Protein 8B02 (pdb70)

Solvent-accessible surface area: 11149 Å² total; per-residue (Å²): 177,45,63,100,49,141,73,38,8,36,16,47,148,18,137,10,88,27,147,105,41,94,152,77,62,30,2,59,69,42,0,72,87,66,2,70,88,94,197,43,88,49,119,54,64,5,30,46,56,33,112,64,111,46,31,41,2,36,0,19,8,134,123,46,36,14,0,5,47,30,55,7,155,37,90,127,24,3,10,12,2,0,0,30,0,0,9,106,49,61,60,33,103,69,124,124,94,38,123,98,35,138,82,39,9,34,16,36,147,18,130,12,75,71,125,17,13,127,111,49,65,31,0,58,68,48,0,72,88,66,1,70,89,95,199,44,87,47,123,55,60,4,28,49,45,36,154,66,120,40,33,38,1,41,0,23,8,130,127,50,39,14,0,4,47,32,53,9,160,39,90,89,38,2,10,12,2,0,0,23,0,0,4,92,44,63,56,41,130,44,78,82,4,145,76,69

InterPro domains:
  IPR013785 Aldolase-type TIM barrel [G3DSA:3.20.20.70] (15-262)
  IPR014720 Double-stranded RNA-binding domain [PF00035] (393-450)
  IPR014720 Double-stranded RNA-binding domain [PS50137] (388-454)
  IPR014720 Double-stranded RNA-binding domain [SM00358] (389-453)
  IPR018517 tRNA-dihydrouridine synthase, conserved site [PS01136] (116-134)
  IPR035587 DUS-like, FMN-binding domain [PF01207] (22-270)
  IPR035587 DUS-like, FMN-binding domain [cd02801] (19-258)
  IPR044463 DUS2, double-stranded RNA binding domain [cd19871] (388-454)
  IPR052582 tRNA-dihydrouridine synthase-like [PTHR45936] (9-452)

Nearest PDB structures (foldseek):
  8b02-assembly2_B  TM=1.010E+00  e=3.319E-21  Amphimedon queenslandica
  8b02-assembly1_A  TM=1.003E+00  e=9.972E-19  Amphimedon queenslandica
  5oc4-assembly1_A  TM=8.982E-01  e=5.444E-08  Homo sapiens
  5oc5-assembly1_A  TM=9.359E-01  e=1.165E-07  Homo sapiens
  6f00-assembly3_C  TM=8.928E-01  e=8.485E-08  Homo sapiens

B-factor: mean 28.45, std 9.61, range [11.84, 75.76]

Organism: Amphimedon queenslandica (NCBI:txid400682)

Secondary structure (DSSP, 8-state):
--EE-TT--EEE-----GGGGTTS--HHHHHHHHHHHHT--EEEEEEEETTT--EEEEEEETTEEEEESS-BSSHHHHHHHHHHHHHHHHT----/---EE-TTS-EEE-----GGGGTTS--HHHHHHHHHHHHT--EEEEEEEETTT--EEEEEEETTEEEEESS-BSSHHHHHHHHHHHHHHHHT------TT-

Structure (mmCIF, N/CA/C/O backbone):
data_8B02
#
_entry.id   8B02
#
_cell.length_a   29.077
_cell.length_b   56.895
_cell.length_c   63.587
_cell.angle_alpha   90
_cell.angle_beta   93.05
_cell.angle_gamma   90
#
_symmetry.space_group_name_H-M   'P 1 21 1'
#
loop_
_entity.id
_entity.type
_entity.pdbx_description
1 polymer 'DRBM domain-containing protein'
2 non-polymer BETA-MERCAPTOETHANOL
3 non-polymer 'CHLORIDE ION'
4 non-polymer GLYCEROL
5 water water
#
loop_
_atom_site.group_PDB
_atom_site.id
_atom_site.type_symbol
_atom_site.label_atom_id
_atom_site.label_alt_id
_atom_site.label_comp_id
_atom_site.label_asym_id
_atom_site.label_entity_id
_atom_site.label_seq_id
_atom_site.pdbx_PDB_ins_code
_atom_site.Cartn_x
_atom_site.Cartn_y
_atom_site.Cartn_z
_atom_site.occupancy
_atom_site.B_iso_or_equiv
_atom_site.auth_seq_id
_atom_site.auth_comp_id
_atom_site.auth_asym_id
_atom_site.auth_atom_id
_atom_site.pdbx_PDB_model_num
ATOM 1 N N . ASP A 1 6 ? 10.566 15.768 54.584 1 46.02 6 ASP A N 1
ATOM 2 C CA . ASP A 1 6 ? 10.59 16.411 53.274 1 45.83 6 ASP A CA 1
ATOM 3 C C . ASP A 1 6 ? 10.66 15.331 52.188 1 44.04 6 ASP A C 1
ATOM 4 O O . ASP A 1 6 ? 11.738 14.887 51.778 1 44.2 6 ASP A O 1
ATOM 9 N N . PRO A 1 7 ? 9.481 14.844 51.768 1 41.55 7 PRO A N 1
ATOM 10 C CA . PRO A 1 7 ? 9.454 13.776 50.771 1 39.48 7 PRO A CA 1
ATOM 11 C C . PRO A 1 7 ? 9.932 14.218 49.393 1 37.08 7 PRO A C 1
ATOM 12 O O . PRO A 1 7 ? 9.9 15.404 49.055 1 36.71 7 PRO A O 1
ATOM 16 N N . GLU A 1 8 ? 10.365 13.26 48.592 1 34.98 8 GLU A N 1
ATOM 17 C CA . GLU A 1 8 ? 10.687 13.515 47.196 1 34.03 8 GLU A CA 1
ATOM 18 C C . GLU A 1 8 ? 9.322 13.588 46.468 1 32.74 8 GLU A C 1
ATOM 19 O O . GLU A 1 8 ? 8.374 12.918 46.865 1 32.15 8 GLU A O 1
ATOM 21 N N . VAL A 1 9 ? 9.21 14.421 45.436 1 31.87 9 VAL A N 1
ATOM 22 C CA . VAL A 1 9 ? 7.992 14.535 44.642 1 31.05 9 VAL A CA 1
ATOM 23 C C . VAL A 1 9 ? 8.364 14.091 43.222 1 30.16 9 VAL A C 1
ATOM 24 O O . VAL A 1 9 ? 9.294 14.663 42.646 1 30.88 9 VAL A O 1
ATOM 28 N N . THR A 1 10 ? 7.668 13.086 42.656 1 27.67 10 THR A N 1
ATOM 29 C CA . THR A 1 10 ? 7.961 12.653 41.292 1 26.66 10 THR A CA 1
ATOM 30 C C . THR A 1 10 ? 7.289 13.593 40.266 1 25.75 10 THR A C 1
ATOM 31 O O . THR A 1 10 ? 6.506 14.469 40.654 1 24.02 10 THR A O 1
ATOM 35 N N . GLU A 1 11 ? 7.557 13.391 38.95 1 26.22 11 GLU A N 1
ATOM 36 C CA . GLU A 1 11 ? 6.961 14.253 37.928 1 27.35 11 GLU A CA 1
ATOM 37 C C . GLU A 1 11 ? 5.422 14.296 37.995 1 27.31 11 GLU A C 1
ATOM 38 O O . GLU A 1 11 ? 4.855 15.377 37.905 1 28.31 11 GLU A O 1
ATOM 44 N N . ASP A 1 12 ? 4.753 13.154 38.24 1 26.37 12 ASP A N 1
ATOM 45 C CA . ASP A 1 12 ? 3.286 13.146 38.331 1 26.08 12 ASP A CA 1
ATOM 46 C C . ASP A 1 12 ? 2.73 13.586 39.694 1 25.86 12 ASP A C 1
ATOM 47 O O . ASP A 1 12 ? 1.531 13.553 39.879 1 27.23 12 ASP A O 1
ATOM 52 N N . GLY A 1 13 ? 3.591 13.992 40.609 1 24.75 13 GLY A N 1
ATOM 53 C CA . GLY A 1 13 ? 3.152 14.478 41.906 1 25.64 13 GLY A CA 1
ATOM 54 C C . GLY A 1 13 ? 3.096 13.429 42.995 1 24.64 13 GLY A C 1
ATOM 55 O O . GLY A 1 13 ? 2.603 13.734 44.083 1 25.37 13 GLY A O 1
ATOM 56 N N . THR A 1 14 ? 3.628 12.217 42.754 1 22.82 14 THR A N 1
ATOM 57 C CA . THR A 1 14 ? 3.639 11.194 43.798 1 22.53 14 THR A CA 1
ATOM 58 C C . THR A 1 14 ? 4.665 11.546 44.871 1 21.72 14 THR A C 1
ATOM 59 O O . THR A 1 14 ? 5.793 11.924 44.539 1 22.72 14 THR A O 1
ATOM 63 N N . LEU A 1 15 ? 4.276 11.416 46.158 1 19.74 15 LEU A N 1
ATOM 64 C CA . LEU A 1 15 ? 5.135 11.69 47.301 1 20.35 15 LEU A CA 1
ATOM 65 C C . LEU A 1 15 ? 5.846 10.419 47.689 1 20.83 15 LEU A C 1
ATOM 66 O O . LEU A 1 15 ? 5.207 9.371 47.828 1 20.74 15 LEU A O 1
ATOM 71 N N . GLU A 1 16 ? 7.178 10.471 47.739 1 19.53 16 GLU A N 1
ATOM 72 C CA . GLU A 1 16 ? 7.964 9.301 48.039 1 19.6 16 GLU A CA 1
ATOM 73 C C . GLU A 1 16 ? 8.979 9.504 49.159 1 21.43 16 GLU A C 1
ATOM 74 O O . GLU A 1 16 ? 9.526 10.592 49.34 1 21.95 16 GLU A O 1
ATOM 80 N N . LEU A 1 17 ? 9.266 8.407 49.86 1 21.06 17 LEU A N 1
ATOM 81 C CA . LEU A 1 17 ? 10.346 8.259 50.816 1 20.53 17 LEU A CA 1
ATOM 82 C C . LEU A 1 17 ? 11.001 6.906 50.518 1 20.78 17 LEU A C 1
ATOM 83 O O . LEU A 1 17 ? 10.353 5.972 50.02 1 20.06 17 LEU A O 1
ATOM 88 N N . PHE A 1 18 ? 12.304 6.799 50.79 1 20.24 18 PHE A N 1
ATOM 89 C CA . PHE A 1 18 ? 13.032 5.56 50.551 1 21.23 18 PHE A CA 1
ATOM 90 C C . PHE A 1 18 ? 12.821 4.669 51.763 1 21.9 18 PHE A C 1
ATOM 91 O O . PHE A 1 18 ? 13.471 4.859 52.786 1 22.72 18 PHE A O 1
ATOM 99 N N . ILE A 1 19 ? 11.818 3.777 51.696 1 20.91 19 ILE A N 1
ATOM 100 C CA . ILE A 1 19 ? 11.477 2.923 52.83 1 21.16 19 ILE A CA 1
ATOM 101 C C . ILE A 1 19 ? 11.458 1.445 52.482 1 21.94 19 ILE A C 1
ATOM 102 O O . ILE A 1 19 ? 10.786 1.035 51.528 1 21.37 19 ILE A O 1
ATOM 107 N N . ARG A 1 20 ? 12.158 0.631 53.304 1 22.69 20 ARG A N 1
ATOM 108 C CA . ARG A 1 20 ? 12.1 -0.817 53.217 1 24.13 20 ARG A CA 1
ATOM 109 C C . ARG A 1 20 ? 11.169 -1.3 54.333 1 25.59 20 ARG A C 1
ATOM 110 O O . ARG A 1 20 ? 11.291 -0.85 55.483 1 25.85 20 ARG A O 1
ATOM 118 N N . TYR A 1 21 ? 10.23 -2.195 54.003 1 25.77 21 TYR A N 1
ATOM 119 C CA . TYR A 1 21 ? 9.355 -2.755 55.013 1 25.95 21 TYR A CA 1
ATOM 120 C C . TYR A 1 21 ? 10.086 -3.935 55.64 1 27.51 21 TYR A C 1
ATOM 121 O O . TYR A 1 21 ? 10.521 -4.837 54.923 1 27.59 21 TYR A O 1
ATOM 130 N N A GLU A 1 22 ? 10.174 -3.949 56.965 0.5 27.91 22 GLU A N 1
ATOM 131 N N B GLU A 1 22 ? 10.174 -3.949 56.965 0.5 27.91 22 GLU A N 1
ATOM 132 C CA A GLU A 1 22 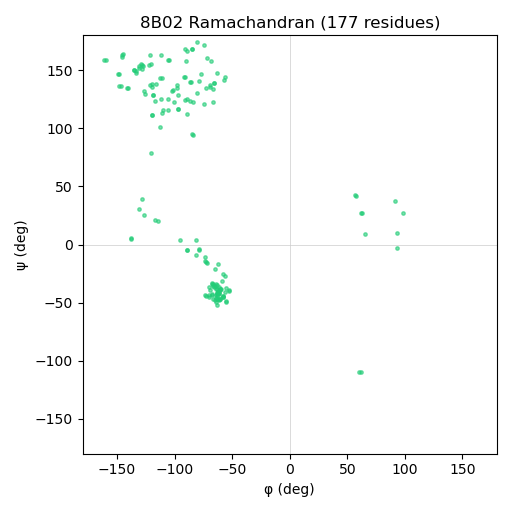? 10.808 -5.033 57.706 0.5 28.95 22 GLU A CA 1
ATOM 133 C CA B GLU A 1 22 ? 10.808 -5.033 57.706 0.5 28.94 22 GLU A CA 1
ATOM 134 C C A GLU A 1 22 ? 9.702 -5.748 58.466 0.5 28.86 22 GLU A C 1
ATOM 135 C C B GLU A 1 22 ? 9.702 -5.748 58.466 0.5 28.87 22 GLU A C 1
ATOM 136 O O A GLU A 1 22 ? 9.233 -5.237 59.484 0.5 28.55 22 GLU A O 1
ATOM 137 O O B GLU A 1 22 ? 9.233 -5.237 59.484 0.5 28.56 22 GLU A O 1
ATOM 145 N N . SER A 1 23 ? 9.283 -6.911 57.974 1 29.19 23 SER A N 1
ATOM 146 C CA . SER A 1 23 ? 8.196 -7.668 58.591 1 31.87 23 SER A CA 1
ATOM 147 C C . SER A 1 23 ? 8.484 -8.09 60.024 1 33.17 23 SER A C 1
ATOM 148 O O . SER A 1 23 ? 7.55 -8.197 60.814 1 32.83 23 SER A O 1
ATOM 151 N N . LYS A 1 24 ? 9.776 -8.239 60.382 1 33.66 24 LYS A N 1
ATOM 152 C CA . LYS A 1 24 ? 10.178 -8.611 61.742 1 35.32 24 LYS A CA 1
ATOM 153 C C . LYS A 1 24 ? 9.823 -7.562 62.787 1 35.3 24 LYS A C 1
ATOM 154 O O . LYS A 1 24 ? 9.723 -7.894 63.969 1 36.66 24 LYS A O 1
ATOM 160 N N . ASP A 1 25 ? 9.606 -6.308 62.369 1 33.41 25 ASP A N 1
ATOM 161 C CA . ASP A 1 25 ? 9.191 -5.269 63.29 1 32.78 25 ASP A CA 1
ATOM 162 C C . ASP A 1 25 ? 7.683 -5.293 63.585 1 31.19 25 ASP A C 1
ATOM 163 O O . ASP A 1 25 ? 7.225 -4.516 64.425 1 31.62 25 ASP A O 1
ATOM 168 N N . TYR A 1 26 ? 6.903 -6.11 62.858 1 29.13 26 TYR A N 1
ATOM 169 C CA . TYR A 1 26 ? 5.456 -6.158 63.016 1 28.25 26 TYR A CA 1
ATOM 170 C C . TYR A 1 26 ? 4.961 -7.591 63.218 1 28.62 26 TYR A C 1
ATOM 171 O O . TYR A 1 26 ? 3.876 -7.925 62.768 1 29.04 26 TYR A O 1
ATOM 180 N N . ILE A 1 27 ? 5.706 -8.397 63.982 1 28.75 27 ILE A N 1
ATOM 181 C CA . ILE A 1 27 ? 5.304 -9.774 64.255 1 28.72 27 ILE A CA 1
ATOM 182 C C . ILE A 1 27 ? 4.169 -9.775 65.25 1 26.74 27 ILE A C 1
ATOM 183 O O . ILE A 1 27 ? 4.309 -9.203 66.333 1 26.47 27 ILE A O 1
ATOM 188 N N . ASN A 1 28 ? 3.023 -10.341 64.854 1 25.34 28 ASN A N 1
ATOM 189 C CA . ASN A 1 28 ? 1.832 -10.482 65.708 1 24.57 28 ASN A CA 1
ATOM 190 C C . ASN A 1 28 ? 1.174 -9.164 66.121 1 24.39 28 ASN A C 1
ATOM 191 O O . ASN A 1 28 ? 0.305 -9.169 66.993 1 25.18 28 ASN A O 1
ATOM 196 N N . VAL A 1 29 ? 1.603 -8.032 65.532 1 23.34 29 VAL A N 1
ATOM 197 C CA . VAL A 1 29 ? 0.999 -6.733 65.834 1 23.21 29 VAL A CA 1
ATOM 198 C C . VAL A 1 29 ? 0.45 -6.128 64.54 1 23.97 29 VAL A C 1
ATOM 199 O O . VAL A 1 29 ? 0.861 -6.559 63.458 1 24.87 29 VAL A O 1
ATOM 203 N N . PRO A 1 30 ? -0.439 -5.112 64.6 1 23.13 30 PRO A N 1
ATOM 204 C CA . PRO A 1 30 ? -0.929 -4.513 63.348 1 22.79 30 PRO A CA 1
ATOM 205 C C . PRO A 1 30 ? 0.199 -3.985 62.474 1 22.05 30 PRO A C 1
ATOM 206 O O . PRO A 1 30 ? 1.185 -3.459 62.983 1 21.91 30 PRO A O 1
ATOM 210 N N . THR A 1 31 ? 0.068 -4.165 61.167 1 20.91 31 THR A N 1
ATOM 211 C CA . THR A 1 31 ? 1.086 -3.712 60.22 1 19.88 31 THR A CA 1
ATOM 212 C C . THR A 1 31 ? 0.767 -2.305 59.759 1 18.91 31 THR A C 1
ATOM 213 O O . THR A 1 31 ? -0.361 -1.816 59.949 1 17.96 31 THR A O 1
ATOM 217 N N . PRO A 1 32 ? 1.713 -1.632 59.085 1 18.6 32 PRO A N 1
ATOM 218 C CA . PRO A 1 32 ? 1.423 -0.278 58.587 1 18.96 32 PRO A CA 1
ATOM 219 C C . PRO A 1 32 ? 0.134 -0.181 57.743 1 19.93 32 PRO A C 1
ATOM 220 O O . PRO A 1 32 ? -0.619 0.771 57.931 1 20.05 32 PRO A O 1
ATOM 224 N N . LYS A 1 33 ? -0.161 -1.18 56.872 1 19.2 33 LYS A N 1
ATOM 225 C CA . LYS A 1 33 ? -1.41 -1.149 56.081 1 19.35 33 LYS A CA 1
ATOM 226 C C . LYS A 1 33 ? -2.634 -1.135 56.969 1 20.16 33 LYS A C 1
ATOM 227 O O . LYS A 1 33 ? -3.605 -0.456 56.639 1 19.49 33 LYS A O 1
ATOM 233 N N . VAL A 1 34 ? -2.598 -1.879 58.088 1 20.96 34 VAL A N 1
ATOM 234 C CA . VAL A 1 34 ? -3.72 -1.893 59.035 1 22.45 34 VAL A CA 1
ATOM 235 C C . VAL A 1 34 ? -3.92 -0.523 59.66 1 22.71 34 VAL A C 1
ATOM 236 O O . VAL A 1 34 ? -5.046 -0.014 59.636 1 22.77 34 VAL A O 1
ATOM 240 N N . TYR A 1 35 ? -2.85 0.112 60.179 1 22.16 35 TYR A N 1
ATOM 241 C CA . TYR A 1 35 ? -2.967 1.463 60.75 1 23.44 35 TYR A CA 1
ATOM 242 C C . TYR A 1 35 ? -3.5 2.465 59.757 1 23.15 35 TYR A C 1
ATOM 243 O O . TYR A 1 35 ? -4.322 3.313 60.115 1 23.59 35 TYR A O 1
ATOM 252 N N . LEU A 1 36 ? -2.984 2.416 58.521 1 21.58 36 LEU A N 1
ATOM 253 C CA . LEU A 1 36 ? -3.412 3.383 57.512 1 21.39 36 LEU A CA 1
ATOM 254 C C . LEU A 1 36 ? -4.871 3.148 57.141 1 21.02 36 LEU A C 1
ATOM 255 O O . LEU A 1 36 ? -5.655 4.092 57.097 1 21.03 36 LEU A O 1
ATOM 260 N N . ASN A 1 37 ? -5.257 1.878 56.96 1 21.54 37 ASN A N 1
ATOM 261 C CA . ASN A 1 37 ? -6.655 1.554 56.649 1 23.19 37 ASN A CA 1
ATOM 262 C C . ASN A 1 37 ? -7.588 2.007 57.772 1 23.38 37 ASN A C 1
ATOM 263 O O . ASN A 1 37 ? -8.677 2.516 57.489 1 23.91 37 ASN A O 1
ATOM 268 N N . ASP A 1 38 ? -7.164 1.854 59.044 1 22.91 38 ASP A N 1
ATOM 269 C CA . ASP A 1 38 ? -7.992 2.29 60.179 1 24.3 38 ASP A CA 1
ATOM 270 C C . ASP A 1 38 ? -8.198 3.803 60.13 1 24.17 38 ASP A C 1
ATOM 271 O O . ASP A 1 38 ? -9.31 4.289 60.326 1 25.27 38 ASP A O 1
ATOM 276 N N . TRP A 1 39 ? -7.146 4.544 59.803 1 23.04 39 TRP A N 1
ATOM 277 C CA . TRP A 1 39 ? -7.223 5.998 59.709 1 22.95 39 TRP A CA 1
ATOM 278 C C . TRP A 1 39 ? -8.129 6.454 58.544 1 22.53 39 TRP A C 1
ATOM 279 O O . TRP A 1 39 ? -8.973 7.33 58.738 1 23.49 39 TRP A O 1
ATOM 290 N N . THR A 1 40 ? -7.958 5.878 57.356 1 22.18 40 THR A N 1
ATOM 291 C CA . THR A 1 40 ? -8.781 6.249 56.197 1 22.32 40 THR A CA 1
ATOM 292 C C . THR A 1 40 ? -10.236 5.857 56.452 1 23.33 40 THR A C 1
ATOM 293 O O . THR A 1 40 ? -11.117 6.596 56.05 1 23.5 40 THR A O 1
ATOM 297 N N . THR A 1 41 ? -10.479 4.723 57.141 1 23.58 41 THR A N 1
ATOM 298 C CA . THR A 1 41 ? -11.845 4.29 57.459 1 24.69 41 THR A CA 1
ATOM 299 C C . THR A 1 41 ? -12.509 5.307 58.382 1 25.77 41 THR A C 1
ATOM 300 O O . THR A 1 41 ? -13.652 5.702 58.139 1 26.29 41 THR A O 1
ATOM 304 N N . ARG A 1 42 ? -11.783 5.79 59.405 1 26.08 42 ARG A N 1
ATOM 305 C CA . ARG A 1 42 ? -12.327 6.785 60.322 1 27.45 42 ARG A CA 1
ATOM 306 C C . ARG A 1 42 ? -12.626 8.102 59.6 1 28.35 42 ARG A C 1
ATOM 307 O O . ARG A 1 42 ? -13.587 8.785 59.929 1 28.71 42 ARG A O 1
ATOM 309 N N . GLU A 1 43 ? -11.811 8.454 58.602 1 28.04 43 GLU A N 1
ATOM 310 C CA . GLU A 1 43 ? -12.016 9.685 57.848 1 28.04 43 GLU A CA 1
ATOM 311 C C . GLU A 1 43 ? -12.943 9.513 56.621 1 26.9 43 GLU A C 1
ATOM 312 O O . GLU A 1 43 ? -13.195 10.492 55.939 1 27.95 43 GLU A O 1
ATOM 318 N N . ARG A 1 44 ? -13.377 8.29 56.303 1 25 44 ARG A N 1
ATOM 319 C CA . ARG A 1 44 ? -14.158 7.992 55.095 1 25.58 44 ARG A CA 1
ATOM 320 C C . ARG A 1 44 ? -13.41 8.414 53.821 1 25.79 44 ARG A C 1
ATOM 321 O O . ARG A 1 44 ? -13.998 9.011 52.919 1 26.92 44 ARG A O 1
ATOM 329 N N . LEU A 1 45 ? -12.102 8.148 53.776 1 24.08 45 LEU A N 1
ATOM 330 C CA . LEU A 1 45 ? -11.29 8.541 52.627 1 24.66 45 LEU A CA 1
ATOM 331 C C . LEU A 1 45 ? -11.106 7.377 51.69 1 24.4 45 LEU A C 1
ATOM 332 O O . LEU A 1 45 ? -10.809 6.258 52.134 1 24.54 45 LEU A O 1
ATOM 337 N N . PRO A 1 46 ? -11.232 7.632 50.373 1 24.04 46 PRO A N 1
ATOM 338 C CA . PRO A 1 46 ? -10.952 6.569 49.408 1 24.01 46 PRO A CA 1
ATOM 339 C C . PRO A 1 46 ? -9.474 6.189 49.459 1 23.66 46 PRO A C 1
ATOM 340 O O . PRO A 1 46 ? -8.625 7.063 49.595 1 23.78 46 PRO A O 1
ATOM 344 N N . ILE A 1 47 ? -9.193 4.896 49.388 1 22.57 47 ILE A N 1
ATOM 345 C CA . ILE A 1 47 ? -7.829 4.399 49.424 1 22.71 47 ILE A CA 1
ATOM 346 C C . ILE A 1 47 ? -7.701 3.236 48.447 1 23.23 47 ILE A C 1
ATOM 347 O O . ILE A 1 47 ? -8.575 2.372 48.404 1 23.76 47 ILE A O 1
ATOM 352 N N . LYS A 1 48 ? -6.635 3.233 47.647 1 22.46 48 LYS A N 1
ATOM 353 C CA . LYS A 1 48 ? -6.389 2.127 46.733 1 23.57 48 LYS A CA 1
ATOM 354 C C . LYS A 1 48 ? -4.912 1.931 46.53 1 22.54 48 LYS A C 1
ATOM 355 O O . LYS A 1 48 ? -4.145 2.901 46.556 1 22.8 48 LYS A O 1
ATOM 361 N N . TYR A 1 49 ? -4.523 0.691 46.338 1 20.57 49 TYR A N 1
ATOM 362 C CA . TYR A 1 49 ? -3.138 0.354 46.05 1 20.89 49 TYR A CA 1
ATOM 363 C C . TYR A 1 49 ? -3.044 -0.054 44.577 1 22.16 49 TYR A C 1
ATOM 364 O O . TYR A 1 49 ? -3.873 -0.839 44.088 1 23.09 49 TYR A O 1
ATOM 373 N N A ASN A 1 50 ? -2.026 0.431 43.872 0.5 21.64 50 ASN A N 1
ATOM 374 N N B ASN A 1 50 ? -2.015 0.444 43.892 0.5 21.57 50 ASN A N 1
ATOM 375 C CA A ASN A 1 50 ? -1.808 0.029 42.48 0.5 22.07 50 ASN A CA 1
ATOM 376 C CA B ASN A 1 50 ? -1.74 0.134 42.491 0.5 22 50 ASN A CA 1
ATOM 377 C C A ASN A 1 50 ? -0.382 -0.452 42.408 0.5 21.67 50 ASN A C 1
ATOM 378 C C B ASN A 1 50 ? -0.337 -0.443 42.47 0.5 21.7 50 ASN A C 1
ATOM 379 O O A ASN A 1 50 ? 0.545 0.354 42.441 0.5 22.02 50 ASN A O 1
ATOM 380 O O B ASN A 1 50 ? 0.624 0.32 42.51 0.5 22.09 50 ASN A O 1
ATOM 389 N N . THR A 1 51 ? -0.209 -1.771 42.438 1 21.24 51 THR A N 1
ATOM 390 C CA . THR A 1 51 ? 1.098 -2.408 42.511 1 21.48 51 THR A CA 1
ATOM 391 C C . THR A 1 51 ? 1.555 -3.031 41.214 1 21.63 51 THR A C 1
ATOM 392 O O . THR A 1 51 ? 0.768 -3.66 40.494 1 22.2 51 THR A O 1
ATOM 396 N N . VAL A 1 52 ? 2.83 -2.857 40.917 1 20.74 52 VAL A N 1
ATOM 397 C CA . VAL A 1 52 ? 3.392 -3.395 39.682 1 20.61 52 VAL A CA 1
ATOM 398 C C . VAL A 1 52 ? 4.667 -4.157 39.978 1 21.21 52 VAL A C 1
ATOM 399 O O . VAL A 1 52 ? 5.331 -3.92 40.993 1 20.23 52 VAL A O 1
ATOM 403 N N . GLN A 1 53 ? 4.98 -5.124 39.113 1 20.45 53 GLN A N 1
ATOM 404 C CA . GLN A 1 53 ? 6.208 -5.887 39.218 1 19.99 53 GLN A CA 1
ATOM 405 C C . GLN A 1 53 ? 6.967 -5.6 37.931 1 20.33 53 GLN A C 1
ATOM 406 O O . GLN A 1 53 ? 6.382 -5.723 36.847 1 21.02 53 GLN A O 1
ATOM 412 N N . ARG A 1 54 ? 8.246 -5.201 38.025 1 20.12 54 ARG A N 1
ATOM 413 C CA . ARG A 1 54 ? 8.98 -4.876 36.819 1 21.19 54 ARG A CA 1
ATOM 414 C C . ARG A 1 54 ? 9.735 -6.097 36.277 1 23.44 54 ARG A C 1
ATOM 415 O O . ARG A 1 54 ? 10.209 -6.938 37.048 1 23.07 54 ARG A O 1
ATOM 423 N N . SER A 1 55 ? 9.815 -6.209 34.971 1 24.38 55 SER A N 1
ATOM 424 C CA . SER A 1 55 ? 10.462 -7.344 34.329 1 26.64 55 SER A CA 1
ATOM 425 C C . SER A 1 55 ? 11.973 -7.46 34.516 1 28.47 55 SER A C 1
ATOM 426 O O . SER A 1 55 ? 12.458 -8.588 34.567 1 30.06 55 SER A O 1
ATOM 429 N N . LYS A 1 56 ? 12.718 -6.348 34.593 1 28.47 56 LYS A N 1
ATOM 430 C CA . LYS A 1 56 ? 14.185 -6.435 34.636 1 29.64 56 LYS A CA 1
ATOM 431 C C . LYS A 1 56 ? 14.76 -7.208 35.824 1 29.78 56 LYS A C 1
ATOM 432 O O . LYS A 1 56 ? 15.727 -7.962 35.645 1 30.31 56 LYS A O 1
ATOM 436 N N . ASP A 1 57 ? 14.167 -7.07 37.011 1 28.16 57 ASP A N 1
ATOM 437 C CA . ASP A 1 57 ? 14.673 -7.782 38.195 1 27.5 57 ASP A CA 1
ATOM 438 C C . ASP A 1 57 ? 13.576 -8.386 39.077 1 26.85 57 ASP A C 1
ATOM 439 O O . ASP A 1 57 ? 13.858 -8.841 40.185 1 26.87 57 ASP A O 1
ATOM 444 N N . GLN A 1 58 ? 12.309 -8.305 38.615 1 25.59 58 GLN A N 1
ATOM 445 C CA . GLN A 1 58 ? 11.123 -8.835 39.236 1 25.32 58 GLN A CA 1
ATOM 446 C C . GLN A 1 58 ? 10.835 -8.226 40.615 1 22.25 58 GLN A C 1
ATOM 447 O O . GLN A 1 58 ? 10.101 -8.812 41.386 1 22.57 58 GLN A O 1
ATOM 453 N N . LEU A 1 59 ? 11.284 -6.988 40.842 1 20.94 59 LEU A N 1
ATOM 454 C CA . LEU A 1 59 ? 10.959 -6.27 42.077 1 21.02 59 LEU A CA 1
ATOM 455 C C . LEU A 1 59 ? 9.586 -5.569 41.921 1 20.87 59 LEU A C 1
ATOM 456 O O . LEU A 1 59 ? 9.059 -5.456 40.803 1 21.23 59 LEU A O 1
ATOM 461 N N . PHE A 1 60 ? 9.027 -5.081 43.032 1 18.94 60 PHE A N 1
ATOM 462 C CA . PHE A 1 60 ? 7.697 -4.505 43.061 1 18.84 60 PHE A CA 1
ATOM 463 C C . PHE A 1 60 ? 7.679 -3.049 43.565 1 19.09 60 PHE A C 1
ATOM 464 O O . PHE A 1 60 ? 8.501 -2.66 44.37 1 19.34 60 PHE A O 1
ATOM 472 N N . LYS A 1 61 ? 6.672 -2.295 43.144 1 18.27 61 LYS A N 1
ATOM 473 C CA . LYS A 1 61 ? 6.49 -0.917 43.609 1 17.96 61 LYS A CA 1
ATOM 474 C C . LYS A 1 61 ? 4.991 -0.681 43.65 1 19.03 61 LYS A C 1
ATOM 475 O O . LYS A 1 61 ? 4.277 -1.13 42.744 1 19.28 61 LYS A O 1
ATOM 481 N N . SER A 1 62 ? 4.501 -0.038 44.728 1 18.08 62 SER A N 1
ATOM 482 C CA . SER A 1 62 ? 3.076 0.212 44.862 1 18.58 62 SER A CA 1
ATOM 483 C C . SER A 1 62 ? 2.84 1.715 44.985 1 19.68 62 SER A C 1
ATOM 484 O O . SER A 1 62 ? 3.572 2.408 45.698 1 20.3 62 SER A O 1
ATOM 487 N N . THR A 1 63 ? 1.821 2.213 44.299 1 19.92 63 THR A N 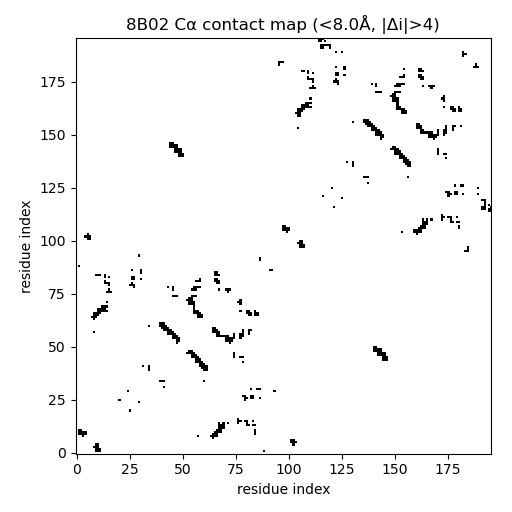1
ATOM 488 C CA . THR A 1 63 ? 1.413 3.593 44.419 1 20.57 63 THR A CA 1
ATOM 489 C C . THR A 1 63 ? 0.077 3.55 45.138 1 19.98 63 THR A C 1
ATOM 490 O O . THR A 1 63 ? -0.875 2.921 44.671 1 20.26 63 THR A O 1
ATOM 494 N N . LEU A 1 64 ? 0.053 4.107 46.323 1 19.59 64 LEU A N 1
ATOM 495 C CA . LEU A 1 64 ? -1.136 4.164 47.138 1 21.06 64 LEU A CA 1
ATOM 496 C C . LEU A 1 64 ? -1.782 5.536 46.933 1 21.06 64 LEU A C 1
ATOM 497 O O . LEU A 1 64 ? -1.118 6.563 47.047 1 20.39 64 LEU A O 1
ATOM 502 N N . THR A 1 65 ? -3.076 5.547 46.625 1 21.11 65 THR A N 1
ATOM 503 C CA . THR A 1 65 ? -3.795 6.792 46.439 1 22.03 65 THR A CA 1
ATOM 504 C C . THR A 1 65 ? -4.778 6.942 47.568 1 22.56 65 THR A C 1
ATOM 505 O O . THR A 1 65 ? -5.554 6.019 47.836 1 23 65 THR A O 1
ATOM 509 N N . ILE A 1 66 ? -4.711 8.068 48.272 1 22.26 66 ILE A N 1
ATOM 510 C CA . ILE A 1 66 ? -5.645 8.388 49.353 1 23.71 66 ILE A CA 1
ATOM 511 C C . ILE A 1 66 ? -6.302 9.663 48.882 1 25.56 66 ILE A C 1
ATOM 512 O O . ILE A 1 66 ? -5.622 10.693 48.759 1 24.41 66 ILE A O 1
ATOM 517 N N . LYS A 1 67 ? -7.595 9.581 48.546 1 27.29 67 LYS A N 1
ATOM 518 C CA . LYS A 1 67 ? -8.36 10.694 47.983 1 29.3 67 LYS A CA 1
ATOM 519 C C . LYS A 1 67 ? -7.707 11.098 46.62 1 29.99 67 LYS A C 1
ATOM 520 O O . LYS A 1 67 ? -7.735 10.285 45.701 1 30.5 67 LYS A O 1
ATOM 526 N N . ASP A 1 68 ? -7.046 12.246 46.51 1 29.7 68 ASP A N 1
ATOM 527 C CA . ASP A 1 68 ? -6.37 12.627 45.253 1 30.27 68 ASP A CA 1
ATOM 528 C C . ASP A 1 68 ? -4.847 12.753 45.446 1 28.08 68 ASP A C 1
ATOM 529 O O . ASP A 1 68 ? -4.217 13.495 44.702 1 28.78 68 ASP A O 1
ATOM 534 N N . THR A 1 69 ? -4.276 12.124 46.484 1 25.33 69 THR A N 1
ATOM 535 C CA . THR A 1 69 ? -2.835 12.216 46.757 1 24.31 69 THR A CA 1
ATOM 536 C C . THR A 1 69 ? -2.221 10.837 46.615 1 23.38 69 THR A C 1
ATOM 537 O O . THR A 1 69 ? -2.799 9.863 47.115 1 23.54 69 THR A O 1
ATOM 541 N N . CYS A 1 70 ? -1.044 10.755 45.986 1 21.62 70 CYS A N 1
ATOM 542 C CA . CYS A 1 70 ? -0.376 9.484 45.772 1 21.23 70 CYS A CA 1
ATOM 543 C C . CYS A 1 70 ? 0.899 9.429 46.594 1 19.93 70 CYS A C 1
ATOM 544 O O . CYS A 1 70 ? 1.645 10.412 46.675 1 20.24 70 CYS A O 1
ATOM 547 N N . TYR A 1 71 ? 1.18 8.24 47.108 1 17.41 71 TYR A N 1
ATOM 548 C CA . TYR A 1 71 ? 2.355 7.957 47.909 1 18.6 71 TYR A CA 1
ATOM 549 C C . TYR A 1 71 ? 2.983 6.675 47.42 1 18.31 71 TYR A C 1
ATOM 550 O O . TYR A 1 71 ? 2.252 5.735 47.117 1 17.85 71 TYR A O 1
ATOM 559 N N . SER A 1 72 ? 4.302 6.581 47.51 1 16.97 72 SER A N 1
ATOM 560 C CA . SER A 1 72 ? 4.969 5.325 47.158 1 17.38 72 SER A CA 1
ATOM 561 C C . SER A 1 72 ? 6.353 5.285 47.798 1 18.81 72 SER A C 1
ATOM 562 O O . SER A 1 72 ? 6.915 6.335 48.118 1 19.58 72 SER A O 1
ATOM 565 N N . SER A 1 73 ? 6.918 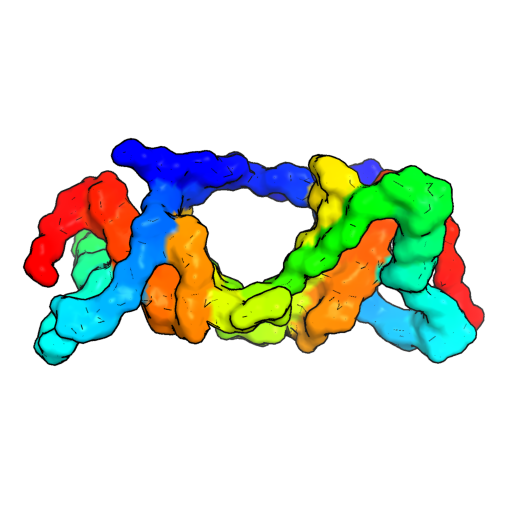4.084 47.954 1 18.35 73 SER A N 1
ATOM 566 C CA . SER A 1 73 ? 8.312 4 48.411 1 18.54 73 SER A CA 1
ATOM 567 C C . SER A 1 73 ? 9.19 4.096 47.174 1 19.39 73 SER A C 1
ATOM 568 O O . SER A 1 73 ? 8.89 3.466 46.136 1 19.58 73 SER A O 1
ATOM 571 N N . SER A 1 74 ? 10.306 4.832 47.285 1 18.89 74 SER A N 1
ATOM 572 C CA . SER A 1 74 ? 11.25 4.896 46.166 1 20.21 74 SER A CA 1
ATOM 573 C C . SER A 1 74 ? 12.151 3.632 46.104 1 22.25 74 SER A C 1
ATOM 574 O O . SER A 1 74 ? 12.946 3.493 45.171 1 23.42 74 SER A O 1
ATOM 577 N N . LEU A 1 75 ? 12.028 2.711 47.08 1 21.75 75 LEU A N 1
ATOM 578 C CA . LEU A 1 75 ? 12.806 1.489 47.073 1 22.05 75 LEU A CA 1
ATOM 579 C C . LEU A 1 75 ? 11.968 0.374 46.48 1 22.59 75 LEU A C 1
ATOM 580 O O . LEU A 1 75 ? 10.953 0.009 47.057 1 21.69 75 LEU A O 1
ATOM 585 N N . TRP A 1 76 ? 12.39 -0.185 45.342 1 22.79 76 TRP A N 1
ATOM 586 C CA . TRP A 1 76 ? 11.688 -1.327 44.739 1 23.65 76 TRP A CA 1
ATOM 587 C C . TRP A 1 76 ? 11.864 -2.53 45.689 1 24.18 76 TRP A C 1
ATOM 588 O O . TRP A 1 76 ? 12.974 -2.747 46.198 1 24.55 76 TRP A O 1
ATOM 599 N N . ALA A 1 77 ? 10.777 -3.256 45.96 1 23.77 77 ALA A N 1
ATOM 600 C CA . ALA A 1 77 ? 10.738 -4.308 46.985 1 24.04 77 ALA A CA 1
ATOM 601 C C .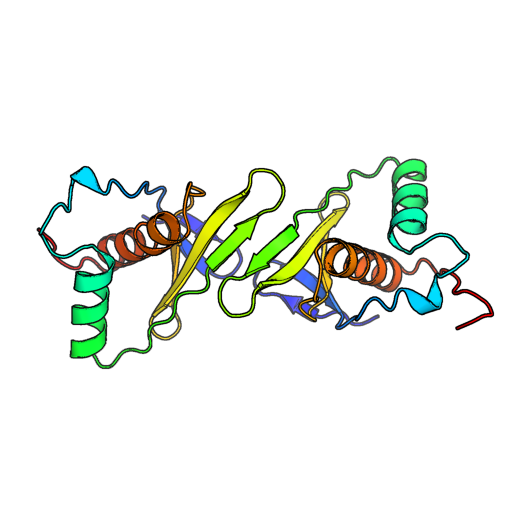 ALA A 1 77 ? 10.748 -5.733 46.468 1 24.4 77 ALA A C 1
ATOM 602 O O . ALA A 1 77 ? 10.412 -5.972 45.315 1 23.04 77 ALA A O 1
ATOM 604 N N . LYS A 1 78 ? 11.158 -6.699 47.319 1 25.45 78 LYS A N 1
ATOM 605 C CA . LYS A 1 78 ? 11.21 -8.1 46.905 1 26.79 78 LYS A CA 1
ATOM 606 C C . LYS A 1 78 ? 9.846 -8.765 46.769 1 26.58 78 LYS A C 1
ATOM 607 O O . LYS A 1 78 ? 9.775 -9.881 46.239 1 27.85 78 LYS A O 1
ATOM 613 N N . SER A 1 79 ? 8.783 -8.155 47.312 1 25.17 79 SER A N 1
ATOM 614 C CA . SER A 1 79 ? 7.462 -8.753 47.233 1 24.8 79 SER A CA 1
ATOM 615 C C . SER A 1 79 ? 6.359 -7.708 47.096 1 24.06 79 SER A C 1
ATOM 616 O O . SER A 1 79 ? 6.584 -6.513 47.344 1 22.86 79 SER A O 1
ATOM 619 N N . LYS A 1 80 ? 5.167 -8.158 46.669 1 23.93 80 LYS A N 1
ATOM 620 C CA . LYS A 1 80 ? 3.982 -7.321 46.509 1 25.09 80 LYS A CA 1
ATOM 621 C C . LYS A 1 80 ? 3.616 -6.749 47.884 1 25.15 80 LYS A C 1
ATOM 622 O O . LYS A 1 80 ? 3.439 -5.537 48.018 1 24.17 80 LYS A O 1
ATOM 628 N N . ARG A 1 81 ? 3.586 -7.626 48.913 1 24.95 81 ARG A N 1
ATOM 629 C CA . ARG A 1 81 ? 3.306 -7.246 50.3 1 25.68 81 ARG A CA 1
ATOM 630 C C . ARG A 1 81 ? 4.267 -6.156 50.774 1 23.91 81 ARG A C 1
ATOM 631 O O . ARG A 1 81 ? 3.801 -5.158 51.311 1 24.63 81 ARG A O 1
ATOM 639 N N . ASN A 1 82 ? 5.579 -6.334 50.569 1 21.77 82 ASN A N 1
ATOM 640 C CA . ASN A 1 82 ? 6.579 -5.364 51.011 1 21.38 82 ASN A CA 1
ATOM 641 C C . ASN A 1 82 ? 6.4 -4.029 50.312 1 20.66 82 ASN A C 1
ATOM 642 O O . ASN A 1 82 ? 6.481 -3.009 50.969 1 20.57 82 ASN A O 1
ATOM 647 N N . ALA A 1 83 ? 6.129 -4.039 48.99 1 19.29 83 ALA A N 1
ATOM 648 C CA . ALA A 1 83 ? 5.9 -2.793 48.248 1 18.52 83 ALA A CA 1
ATOM 649 C C . ALA A 1 83 ? 4.665 -2.054 48.804 1 18.98 83 ALA A C 1
ATOM 650 O O . ALA A 1 83 ? 4.7 -0.834 48.974 1 18.86 83 ALA A O 1
ATOM 652 N N . GLU A 1 84 ? 3.591 -2.791 49.094 1 18.8 84 GLU A N 1
ATOM 653 C CA . GLU A 1 84 ? 2.364 -2.157 49.625 1 19.23 84 GLU A CA 1
ATOM 654 C C . GLU A 1 84 ? 2.546 -1.653 51.068 1 19.42 84 GLU A C 1
ATOM 655 O O . GLU A 1 84 ? 2.149 -0.531 51.382 1 18.69 84 GLU A O 1
ATOM 661 N N . GLN A 1 85 ? 3.175 -2.46 51.925 1 19.32 85 GLN A N 1
ATOM 662 C CA . GLN A 1 85 ? 3.446 -2.044 53.299 1 19.51 85 GLN A CA 1
ATOM 663 C C . GLN A 1 85 ? 4.376 -0.809 53.334 1 19 85 GLN A C 1
ATOM 664 O O . GLN A 1 85 ? 4.122 0.101 54.124 1 18.89 85 GLN A O 1
ATOM 670 N N A SER A 1 86 ? 5.443 -0.794 52.503 0.7 18.87 86 SER A N 1
ATOM 671 N N B SER A 1 86 ? 5.447 -0.787 52.517 0.3 17.61 86 SER A N 1
ATOM 672 C CA A SER A 1 86 ? 6.385 0.338 52.451 0.7 19.68 86 SER A CA 1
ATOM 673 C CA B SER A 1 86 ? 6.36 0.363 52.515 0.3 16.9 86 SER A CA 1
ATOM 674 C C A SER A 1 86 ? 5.652 1.59 51.988 0.7 19.2 86 SER A C 1
ATOM 675 C C B SER A 1 86 ? 5.648 1.606 51.988 0.3 17.8 86 SER A C 1
ATOM 676 O O A SER A 1 86 ? 5.821 2.64 52.601 0.7 19.86 86 SER A O 1
ATOM 677 O O B SER A 1 86 ? 5.84 2.676 52.555 0.3 18.19 86 SER A O 1
ATOM 682 N N . ALA A 1 87 ? 4.74 1.46 50.993 1 18.01 87 ALA A N 1
ATOM 683 C CA . ALA A 1 87 ? 3.961 2.625 50.514 1 18.14 87 ALA A CA 1
ATOM 684 C C . ALA A 1 87 ? 3.034 3.146 51.637 1 17.3 87 ALA A C 1
ATOM 685 O O . ALA A 1 87 ? 2.94 4.355 51.848 1 16.5 87 ALA A O 1
ATOM 687 N N . ALA A 1 88 ? 2.429 2.225 52.421 1 16.89 88 ALA A N 1
ATOM 688 C CA . ALA A 1 88 ? 1.623 2.63 53.586 1 17.86 88 ALA A CA 1
ATOM 689 C C . ALA A 1 88 ? 2.489 3.37 54.623 1 17.95 88 ALA A C 1
ATOM 690 O O . ALA A 1 88 ? 2.053 4.386 55.137 1 18.59 88 ALA A O 1
ATOM 692 N N . MET A 1 89 ? 3.744 2.921 54.875 1 17.26 89 MET A N 1
ATOM 693 C CA . MET A 1 89 ? 4.665 3.608 55.807 1 17.01 89 MET A CA 1
ATOM 694 C C . MET A 1 89 ? 4.987 5.004 55.278 1 16.89 89 MET A C 1
ATOM 695 O O . MET A 1 89 ? 5.037 5.942 56.055 1 18.04 89 MET A O 1
ATOM 700 N N . VAL A 1 90 ? 5.155 5.164 53.951 1 15.78 90 VAL A N 1
ATOM 701 C CA . VAL A 1 90 ? 5.4 6.497 53.367 1 16.41 90 VAL A CA 1
ATOM 702 C C . VAL A 1 90 ? 4.232 7.425 53.67 1 17.26 90 VAL A C 1
ATOM 703 O O . VAL A 1 90 ? 4.419 8.53 54.184 1 18.56 90 VAL A O 1
ATOM 707 N N . ALA A 1 91 ? 3.019 6.928 53.452 1 17.41 91 ALA A N 1
ATOM 708 C CA . ALA A 1 91 ? 1.816 7.749 53.705 1 18.67 91 ALA A CA 1
ATOM 709 C C . ALA A 1 91 ? 1.717 8.088 55.203 1 19.26 91 ALA A C 1
ATOM 710 O O . ALA A 1 91 ? 1.519 9.253 55.558 1 19.78 91 ALA A O 1
ATOM 712 N N . LEU A 1 92 ? 1.912 7.092 56.073 1 19.45 92 LEU A N 1
ATOM 713 C CA . LEU A 1 92 ? 1.842 7.323 57.52 1 19.97 92 LEU A CA 1
ATOM 714 C C . LEU A 1 92 ? 2.855 8.385 57.982 1 20.24 92 LEU A C 1
ATOM 715 O O . LEU A 1 92 ? 2.496 9.271 58.754 1 21.42 92 LEU A O 1
ATOM 720 N N . GLU A 1 93 ? 4.107 8.288 57.5 1 19.71 93 GLU A N 1
ATOM 721 C CA . GLU A 1 93 ? 5.15 9.228 57.888 1 20.85 93 GLU A CA 1
ATOM 722 C C . GLU A 1 93 ? 4.924 10.631 57.335 1 23.33 93 GLU A C 1
ATOM 723 O O . GLU A 1 93 ? 5.176 11.607 58.056 1 24.74 93 GLU A O 1
ATOM 729 N N . ILE A 1 94 ? 4.44 10.75 56.085 1 23.58 94 ILE A N 1
ATOM 730 C CA . ILE A 1 94 ? 4.187 12.075 55.491 1 25.25 94 ILE A CA 1
ATOM 731 C C . ILE A 1 94 ? 2.948 12.74 56.115 1 26.87 94 ILE A C 1
ATOM 732 O O . ILE A 1 94 ? 3.001 13.919 56.48 1 26.96 94 ILE A O 1
ATOM 737 N N . ILE A 1 95 ? 1.859 11.987 56.286 1 27.17 95 ILE A N 1
ATOM 738 C CA . ILE A 1 95 ? 0.648 12.519 56.91 1 29.11 95 ILE A CA 1
ATOM 739 C C . ILE A 1 95 ? 0.901 12.842 58.407 1 31.02 95 ILE A C 1
ATOM 740 O O . ILE A 1 95 ? 0.371 13.832 58.912 1 31.93 95 ILE A O 1
ATOM 745 N N . GLY A 1 96 ? 1.75 12.048 59.072 1 31.15 96 GLY A N 1
ATOM 746 C CA . GLY A 1 96 ? 2.112 12.225 60.474 1 32.04 96 GLY A CA 1
ATOM 747 C C . GLY A 1 96 ? 1.208 11.434 61.401 1 33.54 96 GLY A C 1
ATOM 748 O O . GLY A 1 96 ? 0.821 11.906 62.484 1 34.47 96 GLY A O 1
ATOM 749 N N . ILE A 1 97 ? 0.828 10.23 60.969 1 32.84 97 ILE A N 1
ATOM 750 C CA . ILE A 1 97 ? -0.117 9.399 61.752 1 33.85 97 ILE A CA 1
ATOM 751 C C . ILE A 1 97 ? 0.71 8.591 62.755 1 36.4 97 ILE A C 1
ATOM 752 O O . ILE A 1 97 ? 1.62 7.873 62.339 1 36.46 97 ILE A O 1
ATOM 757 N N . LYS A 1 98 ? 0.374 8.746 64.038 1 38.45 98 LYS A N 1
ATOM 758 C CA . LYS A 1 98 ? 1.091 8.105 65.172 1 40.73 98 LYS A CA 1
ATOM 759 C C . LYS A 1 98 ? 0.903 6.586 65.117 1 42.59 98 LYS A C 1
ATOM 760 O O . LYS A 1 98 ? -0.245 6.132 65.16 1 43.45 98 LYS A O 1
ATOM 762 N N . THR A 1 99 ? 2.021 5.877 65.056 1 43.73 99 THR A N 1
ATOM 763 C CA . THR A 1 99 ? 1.978 4.404 65.083 1 45.55 99 THR A CA 1
ATOM 764 C C . THR A 1 99 ? 2.922 3.849 66.147 1 47.63 99 THR A C 1
ATOM 765 O O . THR A 1 99 ? 3.852 4.571 66.539 1 48.04 99 THR A O 1
ATOM 769 N N . PRO A 1 100 ? 2.662 2.639 66.682 1 48.63 100 PRO A N 1
ATOM 770 C CA . PRO A 1 100 ? 3.569 1.908 67.551 1 49.43 100 PRO A CA 1
ATOM 771 C C . PRO A 1 100 ? 4.56 1.042 66.772 1 50.94 100 PRO A C 1
ATOM 772 O O . PRO A 1 100 ? 4.105 0.264 65.956 1 51.79 100 PRO A O 1
ATOM 776 N N . MET B 1 5 ? 0.171 11.05 15.875 1 45 5 MET B N 1
ATOM 777 C CA . MET B 1 5 ? -0.116 12.417 15.42 1 44.81 5 MET B CA 1
ATOM 778 C C . MET B 1 5 ? -0.374 13.371 16.596 1 43.23 5 MET B C 1
ATOM 779 O O . MET B 1 5 ? 0.378 14.34 16.772 1 44.58 5 MET B O 1
ATOM 781 N N . ASP B 1 6 ? -1.424 13.12 17.397 1 40.29 6 ASP B N 1
ATOM 782 C CA . ASP B 1 6 ? -1.688 13.945 18.594 1 37.57 6 ASP B CA 1
ATOM 783 C C . ASP B 1 6 ? -1.67 13.042 19.829 1 33.17 6 ASP B C 1
ATOM 784 O O . ASP B 1 6 ? -2.726 12.606 20.302 1 32.24 6 ASP B O 1
ATOM 786 N N . PRO B 1 7 ? -0.486 12.684 20.325 1 30.11 7 PRO B N 1
ATOM 787 C CA . PRO B 1 7 ? -0.437 11.759 21.459 1 28.31 7 PRO B CA 1
ATOM 788 C C . PRO B 1 7 ? -0.889 12.38 22.764 1 25.64 7 PRO B C 1
ATOM 789 O O . PRO B 1 7 ? -0.865 13.612 22.934 1 24.44 7 PRO B O 1
ATOM 793 N N . GLU B 1 8 ? -1.244 11.51 23.692 1 24.29 8 GLU B N 1
ATOM 794 C CA . GLU B 1 8 ? -1.54 11.912 25.05 1 25.45 8 GLU B CA 1
ATOM 795 C C . GLU B 1 8 ? -0.206 12.122 25.786 1 25.66 8 GLU B C 1
ATOM 796 O O . GLU B 1 8 ? 0.739 11.346 25.602 1 25.62 8 GLU B O 1
ATOM 802 N N . VAL B 1 9 ? -0.13 13.147 26.622 1 25.33 9 VAL B N 1
ATOM 803 C CA . VAL B 1 9 ? 1.034 13.369 27.452 1 26.67 9 VAL B CA 1
ATOM 804 C C . VAL B 1 9 ? 0.55 13.081 28.84 1 27.02 9 VAL B C 1
ATOM 805 O O . VAL B 1 9 ? -0.318 13.803 29.364 1 27.64 9 VAL B O 1
ATOM 809 N N . THR B 1 10 ? 1.078 12.002 29.436 1 24.86 10 THR B N 1
ATOM 810 C CA . THR B 1 10 ? 0.639 11.629 30.78 1 24.4 10 THR B CA 1
ATOM 811 C C . THR B 1 10 ? 1.217 12.551 31.845 1 23.34 10 THR B C 1
ATOM 812 O O . THR B 1 10 ? 2.143 13.326 31.569 1 22.79 10 THR B O 1
ATOM 816 N N . GLU B 1 11 ? 0.727 12.398 33.087 1 24.55 11 GLU B N 1
ATOM 817 C CA . GLU B 1 11 ? 1.193 13.154 34.232 1 27.21 11 GLU B CA 1
ATOM 818 C C . GLU B 1 11 ? 2.714 12.97 34.485 1 28.48 11 GLU B C 1
ATOM 819 O O . GLU B 1 11 ? 3.34 13.907 34.959 1 28.46 11 GLU B O 1
ATOM 825 N N . ASP B 1 12 ? 3.34 11.84 34.053 1 29.56 12 ASP B N 1
ATOM 826 C CA . ASP B 1 12 ? 4.806 11.711 34.181 1 31.06 12 ASP B CA 1
ATOM 827 C C . ASP B 1 12 ? 5.601 12.123 32.901 1 31.03 12 ASP B C 1
ATOM 828 O O . ASP B 1 12 ? 6.823 12.004 32.897 1 32.44 12 ASP B O 1
ATOM 833 N N . GLY B 1 13 ? 4.934 12.625 31.852 1 28.64 13 GLY B N 1
ATOM 834 C CA . GLY B 1 13 ? 5.607 13.044 30.622 1 27.26 13 GLY B CA 1
ATOM 835 C C . GLY B 1 13 ? 5.698 11.986 29.52 1 25.52 13 GLY B C 1
ATOM 836 O O . GLY B 1 13 ? 6.235 12.253 28.433 1 26.7 13 GLY B O 1
ATOM 837 N N . THR B 1 14 ? 5.211 10.771 29.793 1 23.52 14 THR B N 1
ATOM 838 C CA . THR B 1 14 ? 5.23 9.713 28.775 1 22.74 14 THR B CA 1
ATOM 839 C C . THR B 1 14 ? 4.237 10.071 27.658 1 21.21 14 THR B C 1
ATOM 840 O O . THR B 1 14 ? 3.118 10.515 27.957 1 21.64 14 THR B O 1
ATOM 844 N N . LEU B 1 15 ? 4.634 9.862 26.405 1 19.69 15 LEU B N 1
ATOM 845 C CA . LEU B 1 15 ? 3.803 10.063 25.206 1 19.91 15 LEU B CA 1
ATOM 846 C C . LEU B 1 15 ? 3.087 8.768 24.931 1 19.9 15 LEU B C 1
ATOM 847 O O . LEU B 1 15 ? 3.712 7.707 24.897 1 20.16 15 LEU B O 1
ATOM 852 N N . GLU B 1 16 ? 1.763 8.824 24.829 1 18.3 16 GLU B N 1
ATOM 853 C CA . GLU B 1 16 ? 0.98 7.612 24.64 1 19.07 16 GLU B CA 1
ATOM 854 C C . GLU B 1 16 ? -0.025 7.703 23.505 1 20.5 16 GLU B C 1
ATOM 855 O O . GLU B 1 16 ? -0.585 8.76 23.23 1 20.92 16 GLU B O 1
ATOM 861 N N . LEU B 1 17 ? -0.316 6.548 22.916 1 20.99 17 LEU B N 1
ATOM 862 C CA . LEU B 1 17 ? -1.392 6.299 21.977 1 20.14 17 LEU B CA 1
ATOM 863 C C . LEU B 1 17 ? -2.054 4.983 22.405 1 20.67 17 LEU B C 1
ATOM 864 O O . LEU B 1 17 ? -1.401 4.107 22.985 1 21.36 17 LEU B O 1
ATOM 869 N N . PHE B 1 18 ? -3.353 4.846 22.144 1 20.7 18 PHE B N 1
ATOM 870 C CA . PHE B 1 18 ? -4.079 3.647 22.507 1 21.94 18 PHE B CA 1
ATOM 871 C C . PHE B 1 18 ? -3.874 2.641 21.396 1 22.21 18 PHE B C 1
ATOM 872 O O . PHE B 1 18 ? -4.532 2.732 20.356 1 22.1 18 PHE B O 1
ATOM 880 N N . ILE B 1 19 ? -2.889 1.749 21.562 1 21.58 19 ILE B N 1
ATOM 881 C CA . ILE B 1 19 ? -2.557 0.758 20.529 1 21.74 19 ILE B CA 1
ATOM 882 C C . ILE B 1 19 ? -2.541 -0.663 21.048 1 22.4 19 ILE B C 1
ATOM 883 O O . ILE B 1 19 ? -1.852 -0.946 22.031 1 22.22 19 ILE B O 1
ATOM 888 N N . ARG B 1 20 ? -3.222 -1.588 20.314 1 21.88 20 ARG B N 1
ATOM 889 C CA . ARG B 1 20 ? -3.148 -3.018 20.6 1 22.51 20 ARG B CA 1
ATOM 890 C C . ARG B 1 20 ? -2.202 -3.635 19.57 1 22.42 20 ARG B C 1
ATOM 891 O O . ARG B 1 20 ? -2.331 -3.346 18.376 1 22.73 20 ARG B O 1
ATOM 899 N N . TYR B 1 21 ? -1.251 -4.458 20.006 1 22.7 21 TYR B N 1
ATOM 900 C CA . TYR B 1 21 ? -0.382 -5.17 19.084 1 23.35 21 TYR B CA 1
ATOM 901 C C . TYR B 1 21 ? -1.14 -6.421 18.665 1 24.31 21 TYR B C 1
ATOM 902 O O . TYR B 1 21 ? -1.522 -7.223 19.519 1 25.56 21 TYR B O 1
ATOM 911 N N . GLU B 1 22 ? -1.356 -6.592 17.364 1 23.66 22 GLU B N 1
ATOM 912 C CA . GLU B 1 22 ? -2.046 -7.797 16.871 1 23.8 22 GLU B CA 1
ATOM 913 C C . GLU B 1 22 ? -1.027 -8.614 16.084 1 22.77 22 GLU B C 1
ATOM 914 O O . GLU B 1 22 ? -0.664 -8.229 14.971 1 22.56 22 GLU B O 1
ATOM 920 N N . SER B 1 23 ? -0.49 -9.676 16.709 1 22.28 23 SER B N 1
ATOM 921 C CA . SER B 1 23 ? 0.59 -10.482 16.124 1 23.29 23 SER B CA 1
ATOM 922 C C . SER B 1 23 ? 0.247 -11.048 14.741 1 23.41 23 SER B C 1
ATOM 923 O O . SER B 1 23 ? 1.153 -11.234 13.921 1 23.68 23 SER B O 1
ATOM 926 N N . LYS B 1 24 ? -1.053 -11.259 14.467 1 23.77 24 LYS B N 1
ATOM 927 C CA . LYS B 1 24 ? -1.514 -11.775 13.172 1 25.91 24 LYS B CA 1
ATOM 928 C C . LYS B 1 24 ? -1.082 -10.865 12.032 1 26.73 24 LYS B C 1
ATOM 929 O O . LYS B 1 24 ? -0.828 -11.363 10.941 1 28 24 LYS B O 1
ATOM 935 N N . ASP B 1 25 ? -0.98 -9.536 12.279 1 25.17 25 ASP B N 1
ATOM 936 C CA . ASP B 1 25 ? -0.584 -8.574 11.246 1 24.73 25 ASP B CA 1
ATOM 937 C C . ASP B 1 25 ? 0.895 -8.625 10.898 1 23.59 25 ASP B C 1
ATOM 938 O O . ASP B 1 25 ? 1.307 -7.973 9.946 1 23.92 25 ASP B O 1
ATOM 943 N N . TYR B 1 26 ? 1.706 -9.339 11.69 1 22.98 26 TYR B N 1
ATOM 944 C CA . TYR B 1 26 ? 3.143 -9.433 11.462 1 23.61 26 TYR B CA 1
ATOM 945 C C . TYR B 1 26 ? 3.599 -10.902 11.386 1 25.02 26 TYR B C 1
ATOM 946 O O . TYR B 1 26 ? 4.739 -11.202 11.722 1 26.17 26 TYR B O 1
ATOM 955 N N . ILE B 1 27 ? 2.703 -11.801 11.014 1 25.12 27 ILE B N 1
ATOM 956 C CA . ILE B 1 27 ? 2.966 -13.23 11.026 1 26.13 27 ILE B CA 1
ATOM 957 C C . ILE B 1 27 ? 4.189 -13.67 10.223 1 26.56 27 ILE B C 1
ATOM 958 O O . ILE B 1 27 ? 4.884 -14.591 10.659 1 27.22 27 ILE B O 1
ATOM 963 N N . ASN B 1 28 ? 4.462 -13.042 9.067 1 25.02 28 ASN B N 1
ATOM 964 C CA . ASN B 1 28 ? 5.595 -13.474 8.231 1 25.25 28 ASN B CA 1
ATOM 965 C C . ASN B 1 28 ? 6.491 -12.314 7.801 1 25.34 28 ASN B C 1
ATOM 966 O O . ASN B 1 28 ? 7.053 -12.331 6.695 1 25.93 28 ASN B O 1
ATOM 971 N N . VAL B 1 29 ? 6.585 -11.282 8.642 1 23.98 29 VAL B N 1
ATOM 972 C CA . VAL B 1 29 ? 7.343 -10.075 8.36 1 23.63 29 VAL B CA 1
ATOM 973 C C . VAL B 1 29 ? 7.994 -9.525 9.661 1 24.18 29 VAL B C 1
ATOM 974 O O . VAL B 1 29 ? 7.556 -9.859 10.758 1 24.54 29 VAL B O 1
ATOM 978 N N . PRO B 1 30 ? 8.981 -8.615 9.564 1 23.68 30 PRO B N 1
ATOM 979 C CA . PRO B 1 30 ? 9.545 -7.989 10.784 1 23.25 30 PRO B CA 1
ATOM 980 C C . PRO B 1 30 ? 8.471 -7.31 11.636 1 22.66 30 PRO B C 1
ATOM 981 O O . PRO B 1 30 ? 7.484 -6.783 11.113 1 23.13 30 PRO B O 1
ATOM 985 N N . THR B 1 31 ? 8.634 -7.371 12.955 1 22.26 31 THR B N 1
ATOM 986 C CA . THR B 1 31 ? 7.673 -6.765 13.878 1 21.67 31 THR B CA 1
ATOM 987 C C . THR B 1 31 ? 8.034 -5.315 14.167 1 20.65 31 THR B C 1
ATOM 988 O O . THR B 1 31 ? 9.161 -4.876 13.9 1 20.3 31 THR B O 1
ATOM 992 N N . PRO B 1 32 ? 7.105 -4.544 14.777 1 20.42 32 PRO B N 1
ATOM 993 C CA . PRO B 1 32 ? 7.428 -3.135 15.098 1 20.65 32 PRO B CA 1
ATOM 994 C C . PRO B 1 32 ? 8.733 -2.957 15.904 1 21.33 32 PRO B C 1
ATOM 995 O O . PRO B 1 32 ? 9.489 -2.024 15.613 1 21.63 32 PRO B O 1
ATOM 999 N N . LYS B 1 33 ? 9.031 -3.851 16.872 1 21 33 LYS B N 1
ATOM 1000 C CA . LYS B 1 33 ? 10.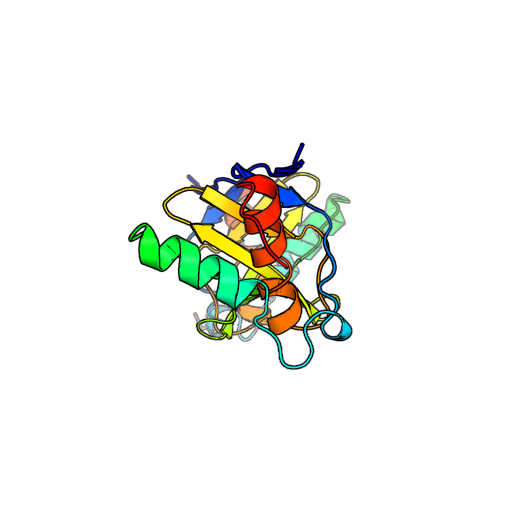286 -3.742 17.641 1 22.08 33 LYS B CA 1
ATOM 1001 C C . LYS B 1 33 ? 11.504 -3.868 16.75 1 23.32 33 LYS B C 1
ATOM 1002 O O . LYS B 1 33 ? 12.498 -3.179 16.994 1 23.92 33 LYS B O 1
ATOM 1008 N N . VAL B 1 34 ? 11.43 -4.733 15.725 1 23.46 34 VAL B N 1
ATOM 1009 C CA . VAL B 1 34 ? 12.535 -4.886 14.771 1 24.71 34 VAL B CA 1
ATOM 1010 C C . VAL B 1 34 ? 12.777 -3.597 14.016 1 24.91 34 VAL B C 1
ATOM 1011 O O . VAL B 1 34 ? 13.908 -3.097 14.007 1 25.36 34 VAL B O 1
ATOM 1015 N N . TYR B 1 35 ? 11.713 -3.014 13.418 1 24.92 35 TYR B N 1
ATOM 1016 C CA . TYR B 1 35 ? 11.853 -1.74 12.709 1 25.98 35 TYR B CA 1
ATOM 1017 C C . TYR B 1 35 ? 12.39 -0.632 13.577 1 26.46 35 TYR B C 1
ATOM 1018 O O . TYR B 1 35 ? 13.243 0.143 13.114 1 27.38 35 TYR B O 1
ATOM 1027 N N . LEU B 1 36 ? 11.881 -0.517 14.811 1 25.23 36 LEU B N 1
ATOM 1028 C CA . LEU B 1 36 ? 12.313 0.569 15.686 1 25.67 36 LEU B CA 1
ATOM 1029 C C . LEU B 1 36 ? 13.77 0.377 16.081 1 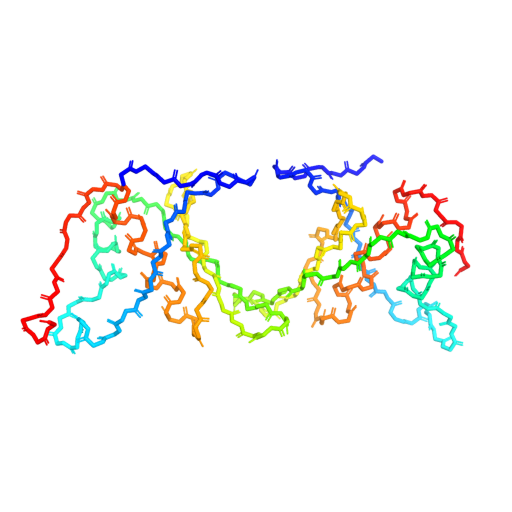25.97 36 LEU B C 1
ATOM 1030 O O . LEU B 1 36 ? 14.556 1.324 16.007 1 25.75 36 LEU B O 1
ATOM 1035 N N . ASN B 1 37 ? 14.161 -0.863 16.411 1 26.54 37 ASN B N 1
ATOM 1036 C CA . ASN B 1 37 ? 15.548 -1.135 16.772 1 28.27 37 ASN B CA 1
ATOM 1037 C C . ASN B 1 37 ? 16.502 -0.81 15.615 1 29.24 37 ASN B C 1
ATOM 1038 O O . ASN B 1 37 ? 17.576 -0.244 15.852 1 29.32 37 ASN B O 1
ATOM 1043 N N . ASP B 1 38 ? 16.12 -1.151 14.369 1 29.19 38 ASP B N 1
ATOM 1044 C CA . ASP B 1 38 ? 16.973 -0.849 13.212 1 30.15 38 ASP B CA 1
ATOM 1045 C C . ASP B 1 38 ? 17.15 0.648 13.059 1 29.5 38 ASP B C 1
ATOM 1046 O O . ASP B 1 38 ? 18.257 1.108 12.794 1 29.79 38 ASP B O 1
ATOM 1051 N N . TRP B 1 39 ? 16.066 1.414 13.244 1 28.54 39 TRP B N 1
ATOM 1052 C CA . TRP B 1 39 ? 16.101 2.871 13.14 1 29.71 39 TRP B CA 1
ATOM 1053 C C . TRP B 1 39 ? 16.987 3.51 14.232 1 30.14 39 TRP B C 1
ATOM 1054 O O . TRP B 1 39 ? 17.816 4.378 13.923 1 31.33 39 TRP B O 1
ATOM 1065 N N . THR B 1 40 ? 16.815 3.097 15.491 1 28.37 40 THR B N 1
ATOM 1066 C CA . THR B 1 40 ? 17.614 3.641 16.587 1 28.03 40 THR B CA 1
ATOM 1067 C C . THR B 1 40 ? 19.081 3.252 16.41 1 29.18 40 THR B C 1
ATOM 1068 O O . THR B 1 40 ? 19.949 4.062 16.71 1 29.31 40 THR B O 1
ATOM 1072 N N . THR B 1 41 ? 19.357 2.035 15.911 1 29.96 41 THR B N 1
ATOM 1073 C CA . THR B 1 41 ? 20.733 1.587 15.682 1 31.23 41 THR B CA 1
ATOM 1074 C C . THR B 1 41 ? 21.401 2.477 14.64 1 33.21 41 THR B C 1
ATOM 1075 O O . THR B 1 41 ? 22.539 2.921 14.848 1 33.91 41 THR B O 1
ATOM 1079 N N . ARG B 1 42 ? 20.679 2.79 13.542 1 33.44 42 ARG B N 1
ATOM 1080 C CA . ARG B 1 42 ? 21.214 3.659 12.496 1 34.13 42 ARG B CA 1
ATOM 1081 C C . ARG B 1 42 ? 21.485 5.063 13.03 1 33.76 42 ARG B C 1
ATOM 1082 O O . ARG B 1 42 ? 22.448 5.699 12.616 1 34.86 42 ARG B O 1
ATOM 1084 N N . GLU B 1 43 ? 20.653 5.546 13.945 1 32.47 43 GLU B N 1
ATOM 1085 C CA . GLU B 1 43 ? 20.817 6.877 14.522 1 32.31 43 GLU B CA 1
ATOM 1086 C C . GLU B 1 43 ? 21.712 6.91 15.776 1 30.61 43 GLU B C 1
ATOM 1087 O O . GLU B 1 43 ? 21.934 7.995 16.312 1 31.53 43 GLU B O 1
ATOM 1093 N N . ARG B 1 44 ? 22.173 5.759 16.273 1 28.45 44 ARG B N 1
ATOM 1094 C CA . ARG B 1 44 ? 22.935 5.666 17.523 1 27.86 44 ARG B CA 1
ATOM 1095 C C . ARG B 1 44 ? 22.161 6.268 18.699 1 28.29 44 ARG B C 1
ATOM 1096 O O . ARG B 1 44 ? 22.709 7.02 19.507 1 28.49 44 ARG B O 1
ATOM 1104 N N . LEU B 1 45 ? 20.848 5.971 18.763 1 27.67 45 LEU B N 1
ATOM 1105 C CA . LEU B 1 45 ? 20.017 6.484 19.84 1 27.25 45 LEU B CA 1
ATOM 1106 C C . LEU B 1 45 ? 19.874 5.44 20.91 1 25.71 45 LEU B C 1
ATOM 1107 O O . LEU B 1 45 ? 19.59 4.272 20.605 1 25.88 45 LEU B O 1
ATOM 1112 N N . PRO B 1 46 ? 20.032 5.835 22.184 1 24.37 46 PRO B N 1
ATOM 1113 C CA . PRO B 1 46 ? 19.821 4.876 23.272 1 23.71 46 PRO B CA 1
ATOM 1114 C C . PRO B 1 46 ? 18.358 4.474 23.306 1 22.47 46 PRO B C 1
ATOM 1115 O O . PRO B 1 46 ? 17.484 5.318 23.11 1 21.75 46 PRO B O 1
ATOM 1119 N N . ILE B 1 47 ? 18.106 3.192 23.525 1 22.45 47 ILE B N 1
ATOM 1120 C CA . ILE B 1 47 ? 16.746 2.673 23.581 1 22.92 47 ILE B CA 1
ATOM 1121 C C . ILE B 1 47 ? 16.667 1.632 24.685 1 23.31 47 ILE B C 1
ATOM 1122 O O . ILE B 1 47 ? 17.567 0.803 24.82 1 23.75 47 ILE B O 1
ATOM 1127 N N . LYS B 1 48 ? 15.622 1.697 25.508 1 22.18 48 LYS B N 1
ATOM 1128 C CA . LYS B 1 48 ? 15.406 0.688 26.527 1 22.65 48 LYS B CA 1
ATOM 1129 C C . LYS B 1 48 ? 13.931 0.493 26.765 1 21.76 48 LYS B C 1
ATOM 1130 O O . LYS B 1 48 ? 13.16 1.446 26.671 1 21.51 48 LYS B O 1
ATOM 1136 N N . TYR B 1 49 ? 13.559 -0.731 27.075 1 20.41 49 TYR B N 1
ATOM 1137 C CA . TYR B 1 49 ? 12.19 -1.053 27.406 1 21.1 49 TYR B CA 1
ATOM 1138 C C . TYR B 1 49 ? 12.123 -1.342 28.916 1 22.26 49 TYR B C 1
ATOM 1139 O O . TYR B 1 49 ? 12.965 -2.083 29.448 1 23.2 49 TYR B O 1
ATOM 1148 N N A ASN B 1 50 ? 11.13 -0.791 29.604 0.8 21.82 50 ASN B N 1
ATOM 1149 N N B ASN B 1 50 ? 11.12 -0.77 29.584 0.2 21.52 50 ASN B N 1
ATOM 1150 C CA A ASN B 1 50 ? 10.948 -1.063 31.04 0.8 22.42 50 ASN B CA 1
ATOM 1151 C CA B ASN B 1 50 ? 10.873 -0.943 31.013 0.2 21.43 50 ASN B CA 1
ATOM 1152 C C A ASN B 1 50 ? 9.503 -1.468 31.179 0.8 21.33 50 ASN B C 1
ATOM 1153 C C B ASN B 1 50 ? 9.455 -1.458 31.111 0.2 20.85 50 ASN B C 1
ATOM 1154 O O A ASN B 1 50 ? 8.599 -0.643 31.068 0.8 21.24 50 ASN B O 1
ATOM 1155 O O B ASN B 1 50 ? 8.515 -0.677 31.01 0.2 20.91 50 ASN B O 1
ATOM 1164 N N . THR B 1 51 ? 9.293 -2.768 31.271 1 20.04 51 THR B N 1
ATOM 1165 C CA . THR B 1 51 ? 7.963 -3.372 31.284 1 19.55 51 THR B CA 1
ATOM 1166 C C . THR B 1 51 ? 7.533 -3.797 32.68 1 19.5 51 THR B C 1
ATOM 1167 O O . THR B 1 51 ? 8.345 -4.297 33.457 1 20.41 51 THR B O 1
ATOM 1171 N N . VAL B 1 52 ? 6.267 -3.558 33.009 1 19.92 52 VAL B N 1
ATOM 1172 C CA . VAL B 1 52 ? 5.728 -3.92 34.305 1 20.05 52 VAL B CA 1
ATOM 1173 C C . VAL B 1 52 ? 4.432 -4.712 34.121 1 20.02 52 VAL B C 1
ATOM 1174 O O . VAL B 1 52 ? 3.756 -4.628 33.083 1 20.08 52 VAL B O 1
ATOM 1178 N N . GLN B 1 53 ? 4.114 -5.516 35.109 1 18.92 53 GLN B N 1
ATOM 1179 C CA . GLN B 1 53 ? 2.876 -6.266 35.131 1 18.78 53 GLN B CA 1
ATOM 1180 C C . GLN B 1 53 ? 2.133 -5.765 36.382 1 19.75 53 GLN B C 1
ATOM 1181 O O . GLN B 1 53 ? 2.724 -5.74 37.481 1 20.22 53 GLN B O 1
ATOM 1187 N N . ARG B 1 54 ? 0.871 -5.375 36.235 1 20.18 54 ARG B N 1
ATOM 1188 C CA . ARG B 1 54 ? 0.125 -4.854 37.38 1 21.01 54 ARG B CA 1
ATOM 1189 C C . ARG B 1 54 ? -0.623 -5.956 38.113 1 22.98 54 ARG B C 1
ATOM 1190 O O . ARG B 1 54 ? -1.086 -6.903 37.499 1 23.05 54 ARG B O 1
ATOM 1198 N N . SER B 1 55 ? -0.706 -5.843 39.431 1 24.14 55 SER B N 1
ATOM 1199 C CA . SER B 1 55 ? -1.343 -6.858 40.262 1 25.92 55 SER B CA 1
ATOM 1200 C C . SER B 1 55 ? -2.854 -7.022 40.083 1 27.16 55 SER B C 1
ATOM 1201 O O . SER B 1 55 ? -3.326 -8.149 40.226 1 29.09 55 SER B O 1
ATOM 1204 N N . LYS B 1 56 ? -3.613 -5.945 39.829 1 27.25 56 LYS B N 1
ATOM 1205 C CA . LYS B 1 56 ? -5.083 -6.078 39.789 1 29.2 56 LYS B CA 1
ATOM 1206 C C . LYS B 1 56 ? -5.631 -7.059 38.745 1 28.55 56 LYS B C 1
ATOM 1207 O O . LYS B 1 56 ? -6.595 -7.773 39.036 1 29.43 56 LYS B O 1
ATOM 1213 N N . ASP B 1 57 ? -5.039 -7.11 37.553 1 26.11 57 ASP B N 1
ATOM 1214 C CA . ASP B 1 57 ? -5.519 -8.025 36.499 1 25.4 57 ASP B CA 1
ATOM 1215 C C . ASP B 1 57 ? -4.395 -8.736 35.735 1 23.85 57 ASP B C 1
ATOM 1216 O O . ASP B 1 57 ? -4.642 -9.406 34.74 1 23.77 57 ASP B O 1
ATOM 1221 N N . GLN B 1 58 ? -3.148 -8.53 36.171 1 22.28 58 GLN B N 1
ATOM 1222 C CA . GLN B 1 58 ? -1.965 -9.15 35.632 1 21.56 58 GLN B CA 1
ATOM 1223 C C . GLN B 1 58 ? -1.691 -8.79 34.15 1 21.3 58 GLN B C 1
ATOM 1224 O O . GLN B 1 58 ? -0.967 -9.511 33.461 1 21.33 58 GLN B O 1
ATOM 1230 N N . LEU B 1 59 ? -2.164 -7.606 33.72 1 19.48 59 LEU B N 1
ATOM 1231 C CA . LEU B 1 59 ? -1.868 -7.098 32.384 1 19.47 59 LEU B CA 1
ATOM 1232 C C . LEU B 1 59 ? -0.505 -6.363 32.428 1 19.54 59 LEU B C 1
ATOM 1233 O O . LEU B 1 59 ? 0.023 -6.077 33.524 1 19.55 59 LEU B O 1
ATOM 1238 N N . PHE B 1 60 ? 0.04 -6.045 31.251 1 18.98 60 PHE B N 1
ATOM 1239 C CA . PHE B 1 60 ? 1.371 -5.461 31.128 1 19.9 60 PHE B CA 1
ATOM 1240 C C . PHE B 1 60 ? 1.374 -4.089 30.438 1 20.04 60 PHE B C 1
ATOM 1241 O O . PHE B 1 60 ? 0.533 -3.805 29.586 1 19.97 60 PHE B O 1
ATOM 1249 N N . LYS B 1 61 ? 2.394 -3.303 30.731 1 19.21 61 LYS B N 1
ATOM 1250 C CA . LYS B 1 61 ? 2.576 -2.009 30.109 1 18.82 61 LYS B CA 1
ATOM 1251 C C . LYS B 1 61 ? 4.093 -1.773 30.034 1 19.12 61 LYS B C 1
ATOM 1252 O O . LYS B 1 61 ? 4.823 -2.1 30.977 1 19.8 61 LYS B O 1
ATOM 1258 N N . SER B 1 62 ? 4.568 -1.27 28.888 1 18.06 62 SER B N 1
ATOM 1259 C CA . SER B 1 62 ? 5.994 -1.037 28.718 1 18.39 62 SER B CA 1
ATOM 1260 C C . SER B 1 62 ? 6.222 0.423 28.455 1 19.08 62 SER B C 1
ATOM 1261 O O . SER B 1 62 ? 5.48 1.043 27.678 1 19.81 62 SER B O 1
ATOM 1264 N N . THR B 1 63 ? 7.226 0.977 29.128 1 19.12 63 THR B N 1
ATOM 1265 C CA . THR B 1 63 ? 7.623 2.349 28.876 1 21.13 63 THR B CA 1
ATOM 1266 C C . THR B 1 63 ? 8.915 2.23 28.092 1 20.72 63 THR B C 1
ATOM 1267 O O . THR B 1 63 ? 9.882 1.627 28.573 1 21.75 63 THR B O 1
ATOM 1271 N N . LEU B 1 64 ? 8.896 2.694 26.856 1 19.69 64 LEU B N 1
ATOM 1272 C CA . LEU B 1 64 ? 10.062 2.633 25.996 1 19.65 64 LEU B CA 1
ATOM 1273 C C . LEU B 1 64 ? 10.746 4.001 25.975 1 19.83 64 LEU B C 1
ATOM 1274 O O . LEU B 1 64 ? 10.104 5.007 25.645 1 20.73 64 LEU B O 1
ATOM 1279 N N . THR B 1 65 ? 12.038 4.063 26.356 1 19.7 65 THR B N 1
ATOM 1280 C CA . THR B 1 65 ? 12.755 5.345 26.369 1 20.62 65 THR B CA 1
ATOM 1281 C C . THR B 1 65 ? 13.701 5.375 25.198 1 22.07 65 THR B C 1
ATOM 1282 O O . THR B 1 65 ? 14.473 4.427 25.019 1 21.9 65 THR B O 1
ATOM 1286 N N . ILE B 1 66 ? 13.59 6.413 24.359 1 22.28 66 ILE B N 1
ATOM 1287 C CA . ILE B 1 66 ? 14.493 6.612 23.227 1 23.15 66 ILE B CA 1
ATOM 1288 C C . ILE B 1 66 ? 15.127 7.955 23.514 1 24.22 66 ILE B C 1
ATOM 1289 O O . ILE B 1 66 ? 14.439 8.979 23.537 1 23.13 66 ILE B O 1
ATOM 1294 N N . LYS B 1 67 ? 16.423 7.933 23.817 1 25.71 67 LYS B N 1
ATOM 1295 C CA . LYS B 1 67 ? 17.18 9.112 24.209 1 27.29 67 LYS B CA 1
ATOM 1296 C C . LYS B 1 67 ? 16.548 9.716 25.501 1 28.48 67 LYS B C 1
ATOM 1297 O O . LYS B 1 67 ? 16.617 9.071 26.541 1 29.03 67 LYS B O 1
ATOM 1303 N N . ASP B 1 68 ? 15.879 10.898 25.441 1 28.82 68 ASP B N 1
ATOM 1304 C CA . ASP B 1 68 ? 15.257 11.475 26.639 1 29.32 68 ASP B CA 1
ATOM 1305 C C . ASP B 1 68 ? 13.721 11.509 26.511 1 27.92 68 ASP B C 1
ATOM 1306 O O . ASP B 1 68 ? 13.087 12.325 27.184 1 28.55 68 ASP B O 1
ATOM 1311 N N . THR B 1 69 ? 13.13 10.693 25.628 1 25.03 69 THR B N 1
ATOM 1312 C CA . THR B 1 69 ? 11.673 10.707 25.436 1 23.77 69 THR B CA 1
ATOM 1313 C C . THR B 1 69 ? 11.111 9.34 25.774 1 22.65 69 THR B C 1
ATOM 1314 O O . THR B 1 69 ? 11.697 8.333 25.369 1 22.04 69 THR B O 1
ATOM 1318 N N . CYS B 1 70 ? 9.965 9.304 26.48 1 21.59 70 CYS B N 1
ATOM 1319 C CA . CYS B 1 70 ? 9.332 8.045 26.841 1 21.38 70 CYS B CA 1
ATOM 1320 C C . CYS B 1 70 ? 8.039 7.879 26.066 1 20.71 70 CYS B C 1
ATOM 1321 O O . CYS B 1 70 ? 7.271 8.837 25.912 1 20.77 70 CYS B O 1
ATOM 1324 N N . TYR B 1 71 ? 7.762 6.645 25.675 1 18.99 71 TYR B N 1
ATOM 1325 C CA . TYR B 1 71 ? 6.575 6.295 24.911 1 18.76 71 TYR B CA 1
ATOM 1326 C C . TYR B 1 71 ? 5.954 5.076 25.534 1 18.08 71 TYR B C 1
ATOM 1327 O O . TYR B 1 71 ? 6.677 4.192 25.97 1 18.5 71 TYR B O 1
ATOM 1336 N N . SER B 1 72 ? 4.644 4.958 25.434 1 17.63 72 SER B N 1
ATOM 1337 C CA . SER B 1 72 ? 3.984 3.737 25.907 1 18.64 72 SER B CA 1
ATOM 1338 C C . SER B 1 72 ? 2.596 3.639 25.292 1 19.03 72 SER B C 1
ATOM 1339 O O . SER B 1 72 ? 2.044 4.654 24.872 1 19.31 72 SER B O 1
ATOM 1342 N N . SER B 1 73 ? 2.032 2.432 25.246 1 19.12 73 SER B N 1
ATOM 1343 C CA . SER B 1 73 ? 0.634 2.306 24.806 1 18.83 73 SER B CA 1
ATOM 1344 C C . SER B 1 73 ? -0.242 2.536 26.037 1 20.21 73 SER B C 1
ATOM 1345 O O . SER B 1 73 ? 0.053 2.005 27.12 1 20.66 73 SER B O 1
ATOM 1348 N N . SER B 1 74 ? -1.359 3.259 25.853 1 20.24 74 SER B N 1
ATOM 1349 C CA . SER B 1 74 ? -2.313 3.43 26.943 1 21.6 74 SER B CA 1
ATOM 1350 C C . SER B 1 74 ? -3.204 2.181 27.128 1 23.19 74 SER B C 1
ATOM 1351 O O . SER B 1 74 ? -3.979 2.132 28.075 1 24.64 74 SER B O 1
ATOM 1354 N N . LEU B 1 75 ? -3.085 1.167 26.256 1 21.3 75 LEU B N 1
ATOM 1355 C CA . LEU B 1 75 ? -3.854 -0.06 26.4 1 21.54 75 LEU B CA 1
ATOM 1356 C C . LEU B 1 75 ? -2.987 -1.115 27.105 1 22.96 75 LEU B C 1
ATOM 1357 O O . LEU B 1 75 ? -1.973 -1.524 26.564 1 23.06 75 LEU B O 1
ATOM 1362 N N . TRP B 1 76 ? -3.389 -1.56 28.299 1 22.98 76 TRP B N 1
ATOM 1363 C CA . TRP B 1 76 ? -2.659 -2.587 29.032 1 22.36 76 TRP B CA 1
ATOM 1364 C C . TRP B 1 76 ? -2.832 -3.897 28.255 1 22.54 76 TRP B C 1
ATOM 1365 O O . TRP B 1 76 ? -3.933 -4.194 27.768 1 23.5 76 TRP B O 1
ATOM 1376 N N . ALA B 1 77 ? -1.736 -4.645 28.094 1 21.32 77 ALA B N 1
ATOM 1377 C CA . ALA B 1 77 ? -1.68 -5.813 27.222 1 20.96 77 ALA B CA 1
ATOM 1378 C C . ALA B 1 77 ? -1.673 -7.163 27.931 1 21.82 77 ALA B C 1
ATOM 1379 O O . ALA B 1 77 ? -1.314 -7.253 29.108 1 20.65 77 ALA B O 1
ATOM 1381 N N . LYS B 1 78 ? -2.056 -8.235 27.206 1 22.61 78 LYS B N 1
ATOM 1382 C CA . LYS B 1 78 ? -2.087 -9.563 27.792 1 24.25 78 LYS B CA 1
ATOM 1383 C C . LYS B 1 78 ? -0.72 -10.194 28.005 1 24.56 78 LYS B C 1
ATOM 1384 O O . LYS B 1 78 ? -0.646 -11.247 28.632 1 25.95 78 LYS B O 1
ATOM 1390 N N . SER B 1 79 ? 0.338 -9.642 27.395 1 22.38 79 SER B N 1
ATOM 1391 C CA . SER B 1 79 ? 1.666 -10.211 27.536 1 21.74 79 SER B CA 1
ATOM 1392 C C . SER B 1 79 ? 2.753 -9.156 27.533 1 21.42 79 SER B C 1
ATOM 1393 O O . SER B 1 79 ? 2.517 -8.005 27.135 1 20.79 79 SER B O 1
ATOM 1396 N N . LYS B 1 80 ? 3.947 -9.529 28.029 1 21.44 80 LYS B N 1
ATOM 1397 C CA . LYS B 1 80 ? 5.107 -8.662 28.068 1 21.94 80 LYS B CA 1
ATOM 1398 C C . LYS B 1 80 ? 5.473 -8.278 26.619 1 22.41 80 LYS B C 1
ATOM 1399 O O . LYS B 1 80 ? 5.639 -7.095 26.324 1 20.9 80 LYS B O 1
ATOM 1405 N N . ARG B 1 81 ? 5.514 -9.289 25.708 1 22.84 81 ARG B N 1
ATOM 1406 C CA . ARG B 1 81 ? 5.795 -9.07 24.283 1 23.36 81 ARG B CA 1
ATOM 1407 C C . ARG B 1 81 ? 4.816 -8.056 23.67 1 21.49 81 ARG B C 1
ATOM 1408 O O . ARG B 1 81 ? 5.255 -7.136 22.987 1 22.77 81 ARG B O 1
ATOM 1412 N N . ASN B 1 82 ? 3.513 -8.226 23.895 1 18.94 82 ASN B N 1
ATOM 1413 C CA . ASN B 1 82 ? 2.496 -7.332 23.339 1 19.49 82 ASN B CA 1
ATOM 1414 C C . ASN B 1 82 ? 2.652 -5.923 23.867 1 20.08 82 ASN B C 1
ATOM 1415 O O . ASN B 1 82 ? 2.562 -4.982 23.092 1 20.28 82 ASN B O 1
ATOM 1420 N N . ALA B 1 83 ? 2.925 -5.766 25.168 1 19.36 83 ALA B N 1
ATOM 1421 C CA . ALA B 1 83 ? 3.142 -4.427 25.745 1 19.05 83 ALA B CA 1
ATOM 1422 C C . ALA B 1 83 ? 4.36 -3.748 25.1 1 18.77 83 ALA B C 1
ATOM 1423 O O . ALA B 1 83 ? 4.298 -2.542 24.784 1 18.83 83 ALA B O 1
ATOM 1425 N N . GLU B 1 84 ? 5.441 -4.501 24.881 1 17.89 84 GLU B N 1
ATOM 1426 C CA . GLU B 1 84 ? 6.651 -3.933 24.263 1 18.37 84 GLU B CA 1
ATOM 1427 C C . GLU B 1 84 ? 6.44 -3.607 22.773 1 18.28 84 GLU B C 1
ATOM 1428 O O . GLU B 1 84 ? 6.811 -2.526 22.318 1 18.02 84 GLU B O 1
ATOM 1434 N N . GLN B 1 85 ? 5.824 -4.523 22.028 1 17.95 85 GLN B N 1
ATOM 1435 C CA . GLN B 1 85 ? 5.504 -4.265 20.615 1 18.37 85 GLN B CA 1
ATOM 1436 C C . GLN B 1 85 ? 4.577 -3.035 20.453 1 18.26 85 GLN B C 1
ATOM 1437 O O . GLN B 1 85 ? 4.813 -2.213 19.558 1 18.63 85 GLN B O 1
ATOM 1443 N N A SER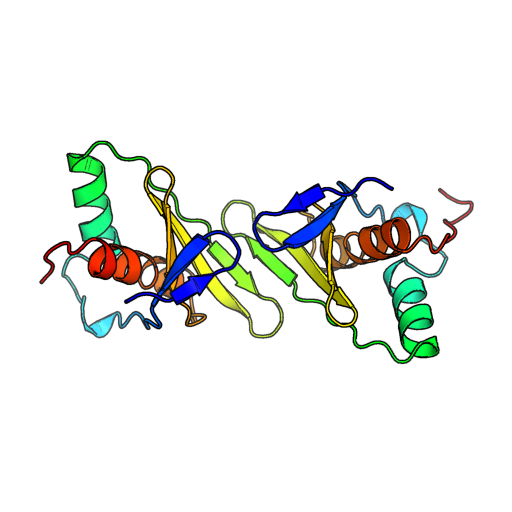 B 1 86 ? 3.517 -2.912 21.284 0.8 17.24 86 SER B N 1
ATOM 1444 N N B SER B 1 86 ? 3.546 -2.928 21.305 0.2 17.34 86 SER B N 1
ATOM 1445 C CA A SER B 1 86 ? 2.611 -1.766 21.149 0.8 17.94 86 SER B CA 1
ATOM 1446 C CA B SER B 1 86 ? 2.594 -1.822 21.275 0.2 17.24 86 SER B CA 1
ATOM 1447 C C A SER B 1 86 ? 3.315 -0.467 21.541 0.8 17.77 86 SER B C 1
ATOM 1448 C C B SER B 1 86 ? 3.297 -0.505 21.567 0.2 17.33 86 SER B C 1
ATOM 1449 O O A SER B 1 86 ? 3.082 0.55 20.89 0.8 18.59 86 SER B O 1
ATOM 1450 O O B SER B 1 86 ? 3.016 0.488 20.905 0.2 17.66 86 SER B O 1
ATOM 1455 N N . ALA B 1 87 ? 4.236 -0.502 22.522 1 17.07 87 ALA B N 1
ATOM 1456 C CA . ALA B 1 87 ? 5.005 0.708 22.871 1 17.82 87 ALA B CA 1
ATOM 1457 C C . ALA B 1 87 ? 5.911 1.102 21.686 1 17.73 87 ALA B C 1
ATOM 1458 O O . ALA B 1 87 ? 5.996 2.278 21.346 1 16.83 87 ALA B O 1
ATOM 1460 N N . ALA B 1 88 ? 6.522 0.1 20.983 1 17.92 88 ALA B N 1
ATOM 1461 C CA . ALA B 1 88 ? 7.324 0.356 19.77 1 18.76 88 ALA B CA 1
ATOM 1462 C C . ALA B 1 88 ? 6.438 0.981 18.674 1 18.2 88 ALA B C 1
ATOM 1463 O O . ALA B 1 88 ? 6.863 1.939 18.045 1 18.53 88 ALA B O 1
ATOM 1465 N N . MET B 1 89 ? 5.179 0.503 18.494 1 17.16 89 MET B N 1
ATOM 1466 C CA . MET B 1 89 ? 4.253 1.085 17.512 1 16.94 89 MET B CA 1
ATOM 1467 C C . MET B 1 89 ? 3.93 2.536 17.89 1 17.01 89 MET B C 1
ATOM 1468 O O . MET B 1 89 ? 3.847 3.375 17.02 1 17.48 89 MET B O 1
ATOM 1473 N N . VAL B 1 90 ? 3.779 2.838 19.195 1 16.67 90 VAL B N 1
ATOM 1474 C CA . VAL B 1 90 ? 3.528 4.229 19.634 1 17.21 90 VAL B CA 1
ATOM 1475 C C . VAL B 1 90 ? 4.688 5.123 19.228 1 17.7 90 VAL B C 1
ATOM 1476 O O . VAL B 1 90 ? 4.481 6.171 18.602 1 19.22 90 VAL B O 1
ATOM 1480 N N . ALA B 1 91 ? 5.904 4.667 19.483 1 17.58 91 ALA B N 1
ATOM 1481 C CA . ALA B 1 91 ? 7.099 5.446 19.127 1 19.59 91 ALA B CA 1
ATOM 1482 C C . ALA B 1 91 ? 7.191 5.625 17.606 1 19.79 91 ALA B C 1
ATOM 1483 O O . ALA B 1 91 ? 7.367 6.75 17.128 1 18.86 91 ALA B O 1
ATOM 1485 N N . LEU B 1 92 ? 6.994 4.535 16.841 1 19.5 92 LEU B N 1
ATOM 1486 C CA . LEU B 1 92 ? 7.029 4.611 15.385 1 21.04 92 LEU B CA 1
ATOM 1487 C C . LEU B 1 92 ? 5.989 5.623 14.845 1 22.32 92 LEU B C 1
ATOM 1488 O O . LEU B 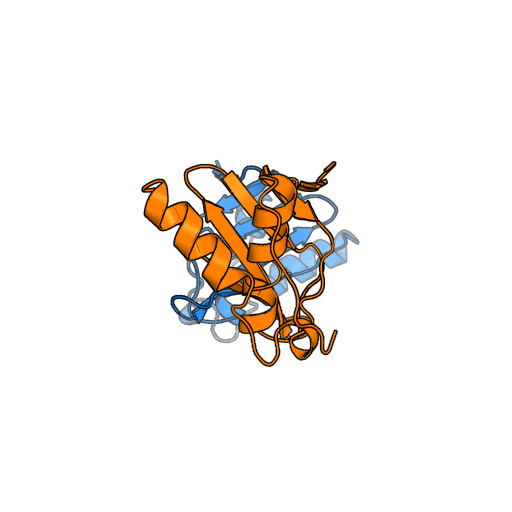1 92 ? 6.315 6.431 13.984 1 22.85 92 LEU B O 1
ATOM 1493 N N . GLU B 1 93 ? 4.763 5.584 15.355 1 21.66 93 GLU B N 1
ATOM 1494 C CA . GLU B 1 93 ? 3.711 6.479 14.887 1 22.73 93 GLU B CA 1
ATOM 1495 C C . GLU B 1 93 ? 3.93 7.937 15.303 1 23.86 93 GLU B C 1
ATOM 1496 O O . GLU B 1 93 ? 3.645 8.826 14.509 1 24.89 93 GLU B O 1
ATOM 1502 N N . ILE B 1 94 ? 4.467 8.191 16.507 1 23.82 94 ILE B N 1
ATOM 1503 C CA . ILE B 1 94 ? 4.733 9.571 16.944 1 24.6 94 ILE B CA 1
ATOM 1504 C C . ILE B 1 94 ? 5.953 10.16 16.213 1 26.5 94 ILE B C 1
ATOM 1505 O O . ILE B 1 94 ? 5.904 11.295 15.745 1 26.41 94 ILE B O 1
ATOM 1510 N N . ILE B 1 95 ? 7.027 9.381 16.069 1 26.85 95 ILE B N 1
ATOM 1511 C CA . ILE B 1 95 ? 8.22 9.83 15.33 1 29.14 95 ILE B CA 1
ATOM 1512 C C . ILE B 1 95 ? 7.891 9.991 13.814 1 31.03 95 ILE B C 1
ATOM 1513 O O . ILE B 1 95 ? 8.386 10.913 13.158 1 32 95 ILE B O 1
ATOM 1518 N N . GLY B 1 96 ? 6.991 9.158 13.299 1 30.85 96 GLY B N 1
ATOM 1519 C CA . GLY B 1 96 ? 6.561 9.248 11.916 1 32.01 96 GLY B CA 1
ATOM 1520 C C . GLY B 1 96 ? 7.268 8.276 11.005 1 33.3 96 GLY B C 1
ATOM 1521 O O . GLY B 1 96 ? 7.381 8.537 9.812 1 34.13 96 GLY B O 1
ATOM 1522 N N . ILE B 1 97 ? 7.729 7.142 11.539 1 33.01 97 ILE B N 1
ATOM 1523 C CA . ILE B 1 97 ? 8.401 6.132 10.746 1 33.56 97 ILE B CA 1
ATOM 1524 C C . ILE B 1 97 ? 7.268 5.169 10.208 1 33.11 97 ILE B C 1
ATOM 1525 O O . ILE B 1 97 ? 6.583 4.509 11.009 1 32.52 97 ILE B O 1
ATOM 1530 N N . LYS B 1 98 ? 7.001 5.16 8.897 1 32.47 98 LYS B N 1
ATOM 1531 C CA . LYS B 1 98 ? 5.944 4.292 8.364 1 32.15 98 LYS B CA 1
ATOM 1532 C C . LYS B 1 98 ? 6.49 2.894 8.222 1 31.07 98 LYS B C 1
ATOM 1533 O O . LYS B 1 98 ? 7.587 2.721 7.695 1 31.81 98 LYS B O 1
ATOM 1536 N N . THR B 1 99 ? 5.764 1.902 8.73 1 29.27 99 THR B N 1
ATOM 1537 C CA . THR B 1 99 ? 6.212 0.515 8.644 1 29.44 99 THR B CA 1
ATOM 1538 C C . THR B 1 99 ? 5.11 -0.351 8.05 1 28.78 99 THR B C 1
ATOM 1539 O O . THR B 1 99 ? 3.928 -0.066 8.244 1 29.24 99 THR B O 1
ATOM 1543 N N . PRO B 1 100 ? 5.5 -1.46 7.41 1 27.97 100 PRO B N 1
ATOM 1544 C CA . PRO B 1 100 ? 4.503 -2.3 6.75 1 28.38 100 PRO B CA 1
ATOM 1545 C C . PRO B 1 100 ? 3.907 -3.402 7.598 1 29.15 100 PRO B C 1
ATOM 1546 O O . PRO B 1 100 ? 4.553 -3.913 8.51 1 30.24 100 PRO B O 1
ATOM 1550 N N . GLN B 1 101 ? 2.731 -3.865 7.198 1 27.94 101 GLN B N 1
ATOM 1551 C CA . GLN B 1 101 ? 2.138 -5.056 7.788 1 27.57 101 GLN B CA 1
ATOM 1552 C C . GLN B 1 101 ? 2.124 -6.162 6.723 1 26.42 101 GLN B C 1
ATOM 1553 O O . GLN B 1 101 ? 2.311 -5.903 5.523 1 25.63 101 GLN B O 1
ATOM 1559 N N . SER B 1 102 ? 1.955 -7.397 7.161 1 25.72 102 SER B N 1
ATOM 1560 C CA . SER B 1 102 ? 1.918 -8.532 6.247 1 26.92 102 SER B CA 1
ATOM 1561 C C . SER B 1 102 ? 0.706 -8.41 5.299 1 27.74 102 SER B C 1
ATOM 1562 O O . SER B 1 102 ? -0.347 -7.892 5.692 1 27.55 102 SER B O 1
ATOM 1565 N N . THR B 1 103 ? 0.848 -8.903 4.065 1 29.17 103 THR B N 1
ATOM 1566 C CA . THR B 1 103 ? -0.291 -8.971 3.153 1 31.72 103 THR B CA 1
ATOM 1567 C C . THR B 1 103 ? -1.397 -9.897 3.72 1 36.46 103 THR B C 1
ATOM 1568 O O . THR B 1 103 ? -2.546 -9.765 3.311 1 37.78 103 THR B O 1
ATOM 1572 N N . ALA B 1 104 ? -1.076 -10.758 4.718 1 39.21 104 ALA B N 1
ATOM 1573 C CA . ALA B 1 104 ? -2.082 -11.583 5.398 1 42.8 104 ALA B CA 1
ATOM 1574 C C . ALA B 1 104 ? -2.993 -10.738 6.329 1 46.23 104 ALA B C 1
ATOM 1575 O O . ALA B 1 104 ? -4.046 -11.228 6.743 1 47.86 104 ALA B O 1
ATOM 1577 N N . SER B 1 105 ? -2.597 -9.493 6.669 1 47.06 105 SER B N 1
ATOM 1578 C CA . SER B 1 105 ? -3.393 -8.618 7.53 1 48.8 105 SER B CA 1
ATOM 1579 C C . SER B 1 105 ? -4.618 -8.053 6.79 1 50.04 105 SER B C 1
ATOM 1580 O O . SER B 1 105 ? -4.604 -7.929 5.563 1 50.77 105 SER B O 1
#

Radius of gyration: 19.77 Å; Cα contacts (8 Å, |Δi|>4): 405; chains: 2; bounding box: 37×30×64 Å

Sequence (196 aa):
DPEVTEDGTLELFIRYEESKDYINVPTPKVYLNDWTTRERLPIKYNNTVQRSKDQLFKSTLTIKDTCYSSSLWAKSKRNAEQSSAAMVALEIIGIKTPMDPEVTEDGTLELFIRYESKDYINVPTPKVYLNDWTTRERLPIKYNNTVQRSKDQLFKSTLTIKDTCYSSSLWAKSKRNAEQSSAAMVALEIIGIKTPQSTAS

Foldseek 3Di:
DFDADPVGETEEADWDDVVVAPPHDALVRLLVVVCVVVVWDKDKDKDADDPPRFMKIWIATRHYTFIYPHGHPDRVRRVRRRSVRVCVVVVPDDD/DDFDQDPVRATEEAFWDDVQQAVPHDALVRVLVVVCVVVVWDKDWDKDADDPPRFMKIWIDTRHHTFIYPHTHPDRVRRVSRRSVRVCVVVVPDDHTDPSD